Protein AF-A0A429HPY4-F1 (afdb_monomer_lite)

pLDDT: mean 83.78, std 10.91, range [48.78, 96.56]

Structure (mmCIF, N/CA/C/O backbone):
data_AF-A0A429HPY4-F1
#
_entry.id   AF-A0A429HPY4-F1
#
loop_
_atom_site.group_PDB
_atom_site.id
_atom_site.type_symbol
_atom_site.label_atom_id
_atom_site.label_alt_id
_atom_site.label_comp_id
_atom_site.label_asym_id
_atom_site.label_entity_id
_atom_site.label_seq_id
_atom_site.pdbx_PDB_ins_code
_atom_site.Cartn_x
_atom_site.Cartn_y
_atom_site.Cartn_z
_atom_site.occupancy
_atom_site.B_iso_or_equiv
_atom_site.auth_seq_id
_atom_site.auth_comp_id
_atom_site.auth_asym_id
_atom_site.auth_atom_id
_atom_site.pdbx_PDB_model_num
ATOM 1 N N . THR A 1 1 ? 3.584 20.653 -1.856 1.00 60.91 1 THR A N 1
ATOM 2 C CA . THR A 1 1 ? 2.539 19.631 -1.572 1.00 60.91 1 THR A CA 1
ATOM 3 C C . THR A 1 1 ? 2.887 18.298 -2.238 1.00 60.91 1 THR A C 1
ATOM 5 O O . THR A 1 1 ? 3.706 18.283 -3.149 1.00 60.91 1 THR A O 1
ATOM 8 N N . TYR A 1 2 ? 2.298 17.164 -1.820 1.00 50.84 2 TYR A N 1
ATOM 9 C CA . TYR A 1 2 ? 2.535 15.847 -2.459 1.00 50.84 2 TYR A CA 1
ATOM 10 C C . TYR A 1 2 ? 2.274 15.876 -3.977 1.00 50.84 2 TYR A C 1
ATOM 12 O O . TYR A 1 2 ? 3.029 15.292 -4.755 1.00 50.84 2 TYR A O 1
ATOM 20 N N . HIS A 1 3 ? 1.256 16.630 -4.400 1.00 51.53 3 HIS A N 1
ATOM 21 C CA . HIS A 1 3 ? 0.909 16.826 -5.808 1.00 51.53 3 HIS A CA 1
ATOM 22 C C . HIS A 1 3 ? 1.998 17.565 -6.606 1.00 51.53 3 HIS A C 1
ATOM 24 O O . HIS A 1 3 ? 2.257 17.203 -7.750 1.00 51.53 3 HIS A O 1
ATOM 30 N N . GLU A 1 4 ? 2.691 18.542 -6.015 1.00 66.88 4 GLU A N 1
ATOM 31 C CA . GLU A 1 4 ? 3.818 19.238 -6.664 1.00 66.88 4 GLU A CA 1
ATOM 32 C C . GLU A 1 4 ? 5.035 18.330 -6.826 1.00 66.88 4 GLU A C 1
ATOM 34 O O . GLU A 1 4 ? 5.539 18.182 -7.936 1.00 66.88 4 GLU A O 1
ATOM 39 N N . ALA A 1 5 ? 5.433 17.625 -5.763 1.00 68.19 5 ALA A N 1
ATOM 40 C CA . ALA A 1 5 ? 6.540 16.668 -5.823 1.00 68.19 5 ALA A CA 1
ATOM 41 C C . ALA A 1 5 ? 6.263 15.515 -6.810 1.00 68.19 5 ALA A C 1
ATOM 43 O O . ALA A 1 5 ? 7.181 14.906 -7.364 1.00 68.19 5 ALA A O 1
ATOM 44 N N . ARG A 1 6 ? 4.985 15.181 -7.031 1.00 63.66 6 ARG A N 1
ATOM 45 C CA . ARG A 1 6 ? 4.557 14.224 -8.054 1.00 63.66 6 ARG A CA 1
ATOM 46 C C . ARG A 1 6 ? 4.720 14.810 -9.457 1.00 63.66 6 ARG A C 1
ATOM 48 O O . ARG A 1 6 ? 5.413 14.187 -10.255 1.00 63.66 6 ARG A O 1
ATOM 55 N N . ARG A 1 7 ? 4.195 16.010 -9.731 1.00 68.06 7 ARG A N 1
ATOM 56 C CA . ARG A 1 7 ? 4.364 16.700 -11.027 1.00 68.06 7 ARG A CA 1
ATOM 57 C C . ARG A 1 7 ? 5.831 16.878 -11.417 1.00 68.06 7 ARG A C 1
ATOM 59 O O . ARG A 1 7 ? 6.196 16.581 -12.549 1.00 68.06 7 ARG A O 1
ATOM 66 N N . GLU A 1 8 ? 6.687 17.272 -10.477 1.00 74.44 8 GLU A N 1
ATOM 67 C CA . GLU A 1 8 ? 8.125 17.423 -10.730 1.00 74.44 8 GLU A CA 1
ATOM 68 C C . GLU A 1 8 ? 8.806 16.109 -11.128 1.00 74.44 8 GLU A C 1
ATOM 70 O O . GLU A 1 8 ? 9.701 16.104 -11.972 1.00 74.44 8 GLU A O 1
ATOM 75 N N . ARG A 1 9 ? 8.383 14.974 -10.554 1.00 68.12 9 ARG A N 1
ATOM 76 C CA . ARG A 1 9 ? 8.898 13.658 -10.958 1.00 68.12 9 ARG A CA 1
ATOM 77 C C . ARG A 1 9 ? 8.482 13.303 -12.381 1.00 68.12 9 ARG A C 1
ATOM 79 O O . ARG A 1 9 ? 9.339 12.862 -13.139 1.00 68.12 9 ARG A O 1
ATOM 86 N N . PHE A 1 10 ? 7.221 13.526 -12.750 1.00 70.25 10 PHE A N 1
ATOM 87 C CA . PHE A 1 10 ? 6.744 13.288 -14.118 1.00 70.25 10 PHE A CA 1
ATOM 88 C C . PHE A 1 10 ? 7.480 14.164 -15.141 1.00 70.25 10 PHE A C 1
ATOM 90 O O . PHE A 1 10 ? 7.998 13.634 -16.121 1.00 70.25 10 PHE A O 1
ATOM 97 N N . ALA A 1 11 ? 7.654 15.457 -14.853 1.00 77.75 11 ALA A N 1
ATOM 98 C CA . ALA A 1 11 ? 8.399 16.375 -15.717 1.00 77.75 11 ALA A CA 1
ATOM 99 C C . ALA A 1 11 ? 9.857 15.926 -15.946 1.00 77.75 11 ALA A C 1
ATOM 101 O O . ALA A 1 11 ? 10.394 16.064 -17.044 1.00 77.75 11 ALA A O 1
ATOM 102 N N . ARG A 1 12 ? 10.508 15.333 -14.932 1.00 79.19 12 ARG A N 1
ATOM 103 C CA . ARG A 1 12 ? 11.853 14.752 -15.092 1.00 79.19 12 ARG A CA 1
ATOM 104 C C . ARG A 1 12 ? 11.857 13.559 -16.050 1.00 79.19 12 ARG A C 1
ATOM 106 O O . ARG A 1 12 ? 12.777 13.460 -16.854 1.00 79.19 12 ARG A O 1
ATOM 113 N N . PHE A 1 13 ? 10.865 12.669 -15.983 1.00 77.94 13 PHE A N 1
ATOM 114 C CA . PHE A 1 13 ? 10.767 11.530 -16.908 1.00 77.94 13 PHE A CA 1
ATOM 115 C C . PHE A 1 13 ? 10.542 11.983 -18.353 1.00 77.94 13 PHE A C 1
ATOM 117 O O . PHE A 1 13 ? 11.212 11.481 -19.255 1.00 77.94 13 PHE A O 1
ATOM 124 N N . GLU A 1 14 ? 9.659 12.960 -18.564 1.00 78.38 14 GLU A N 1
ATOM 125 C CA . GLU A 1 14 ? 9.421 13.559 -19.882 1.00 78.38 14 GLU A CA 1
ATOM 126 C C . GLU A 1 14 ? 10.691 14.203 -20.445 1.00 78.38 14 GLU A C 1
ATOM 128 O O . GLU A 1 14 ? 11.062 13.951 -21.591 1.00 78.38 14 GLU A O 1
ATOM 133 N N . GLU A 1 15 ? 11.419 14.960 -19.621 1.00 85.38 15 GLU A N 1
ATOM 134 C CA . GLU A 1 15 ? 12.686 15.575 -20.017 1.00 85.38 15 GLU A CA 1
ATOM 135 C C . GLU A 1 15 ? 13.760 14.531 -20.358 1.00 85.38 15 GLU A C 1
ATOM 137 O O . GLU A 1 15 ? 14.479 14.679 -21.349 1.00 85.38 15 GLU A O 1
ATOM 142 N N . LEU A 1 16 ? 13.873 13.451 -19.573 1.00 85.62 16 LEU A N 1
ATOM 143 C CA . LEU A 1 16 ? 14.783 12.346 -19.885 1.00 85.62 16 LEU A CA 1
ATOM 144 C C . LEU A 1 16 ? 14.426 11.693 -21.221 1.00 85.62 16 LEU A C 1
ATOM 146 O O . LEU A 1 16 ? 15.325 11.408 -22.017 1.00 85.62 16 LEU A O 1
ATOM 150 N N . ARG A 1 17 ? 13.132 11.460 -21.468 1.00 85.25 17 ARG A N 1
ATOM 151 C CA . ARG A 1 17 ? 12.668 10.847 -22.711 1.00 85.25 17 ARG A CA 1
ATOM 152 C C . ARG A 1 17 ? 12.956 11.741 -23.909 1.00 85.25 17 ARG A C 1
ATOM 154 O O . ARG A 1 17 ? 13.584 11.275 -24.856 1.00 85.25 17 ARG A O 1
ATOM 161 N N . ARG A 1 18 ? 12.634 13.032 -23.807 1.00 87.38 18 ARG A N 1
ATOM 162 C CA . ARG A 1 18 ? 12.934 14.034 -24.837 1.00 87.38 18 ARG A CA 1
ATOM 163 C C . ARG A 1 18 ? 14.421 14.060 -25.189 1.00 87.38 18 ARG A C 1
ATOM 165 O O . ARG A 1 18 ? 14.778 13.962 -26.359 1.00 87.38 18 ARG A O 1
ATOM 172 N N . ARG A 1 19 ? 15.303 14.118 -24.183 1.00 89.44 19 ARG A N 1
ATOM 173 C CA . ARG A 1 19 ? 16.764 14.109 -24.395 1.00 89.44 19 ARG A CA 1
ATOM 174 C C . ARG A 1 19 ? 17.254 12.833 -25.067 1.00 89.44 19 ARG A C 1
ATOM 176 O O . ARG A 1 19 ? 18.201 12.877 -25.852 1.00 89.44 19 ARG A O 1
ATOM 183 N N . TRP A 1 20 ? 16.655 11.694 -24.731 1.00 91.94 20 TRP A N 1
ATOM 184 C CA . TRP A 1 20 ? 16.989 10.428 -25.370 1.00 91.94 20 TRP A CA 1
ATOM 185 C C . TRP A 1 20 ? 16.575 10.434 -26.846 1.00 91.94 20 TRP A C 1
ATOM 187 O O . TRP A 1 20 ? 17.412 10.128 -27.695 1.00 91.94 20 TRP A O 1
ATOM 197 N N . ASP A 1 21 ? 15.348 10.867 -27.156 1.00 90.06 21 ASP A N 1
ATOM 198 C CA . ASP A 1 21 ? 14.822 10.941 -28.526 1.00 90.06 21 ASP A CA 1
ATOM 199 C C . ASP A 1 21 ? 15.655 11.908 -29.395 1.00 90.06 21 ASP A C 1
ATOM 201 O O . ASP A 1 21 ? 16.068 11.566 -30.507 1.00 90.06 21 ASP A O 1
ATOM 205 N N . GLU A 1 22 ? 15.995 13.090 -28.867 1.00 92.88 22 GLU A N 1
ATOM 206 C CA . GLU A 1 22 ? 16.861 14.071 -29.539 1.00 92.88 22 GLU A CA 1
ATOM 207 C C . GLU A 1 22 ? 18.244 13.488 -29.852 1.00 92.88 22 GLU A C 1
ATOM 209 O O . GLU A 1 22 ? 18.756 13.610 -30.971 1.00 92.88 22 GLU A O 1
ATOM 214 N N . LYS A 1 23 ? 18.855 12.811 -28.876 1.00 91.00 23 LYS A N 1
ATOM 215 C CA . LYS A 1 23 ? 20.173 12.190 -29.036 1.00 91.00 23 LYS A CA 1
ATOM 216 C C . LYS A 1 23 ? 20.134 11.017 -30.015 1.00 91.00 23 LYS A C 1
ATOM 218 O O . LYS A 1 23 ? 21.075 10.849 -30.796 1.00 91.00 23 LYS A O 1
ATOM 223 N N . HIS A 1 24 ? 19.047 10.244 -30.025 1.00 93.62 24 HIS A N 1
ATOM 224 C CA . HIS A 1 24 ? 18.822 9.178 -31.003 1.00 93.62 24 HIS A CA 1
ATOM 225 C C . HIS A 1 24 ? 18.767 9.737 -32.423 1.00 93.62 24 HIS A C 1
ATOM 227 O O . HIS A 1 24 ? 19.467 9.246 -33.313 1.00 93.62 24 HIS A O 1
ATOM 233 N N . ALA A 1 25 ? 17.996 10.809 -32.622 1.00 93.56 25 ALA A N 1
ATOM 234 C CA . ALA A 1 25 ? 17.864 11.486 -33.906 1.00 93.56 25 ALA A CA 1
ATOM 235 C C . ALA A 1 25 ? 19.205 12.063 -34.391 1.00 93.56 25 ALA A C 1
ATOM 237 O O . ALA A 1 25 ? 19.567 11.892 -35.559 1.00 93.56 25 ALA A O 1
ATOM 238 N N . GLN A 1 26 ? 19.985 12.682 -33.497 1.00 92.88 26 GLN A N 1
ATOM 239 C CA . GLN A 1 26 ? 21.324 13.191 -33.812 1.00 92.88 26 GLN A CA 1
ATOM 240 C C . GLN A 1 26 ? 22.283 12.077 -34.253 1.00 92.88 26 GLN A C 1
ATOM 242 O O . GLN A 1 26 ? 22.974 12.227 -35.263 1.00 92.88 26 GLN A O 1
ATOM 247 N N . LEU A 1 27 ? 22.313 10.947 -33.536 1.00 91.19 27 LEU A N 1
ATOM 248 C CA . LEU A 1 27 ? 23.161 9.804 -33.890 1.00 91.19 27 LEU A CA 1
ATOM 249 C C . LEU A 1 27 ? 22.746 9.178 -35.224 1.00 91.19 27 LEU A C 1
ATOM 251 O O . LEU A 1 27 ? 23.608 8.907 -36.059 1.00 91.19 27 LEU A O 1
ATOM 255 N N . LYS A 1 28 ? 21.440 9.014 -35.470 1.00 92.81 28 LYS A N 1
ATOM 256 C CA . LYS A 1 28 ? 20.922 8.542 -36.763 1.00 92.81 28 LYS A CA 1
ATOM 257 C C . LYS A 1 28 ? 21.334 9.464 -37.908 1.00 92.81 28 LYS A C 1
ATOM 259 O O . LYS A 1 28 ? 21.847 8.987 -38.919 1.00 92.81 28 LYS A O 1
ATOM 264 N N . LYS A 1 29 ? 21.181 10.782 -37.738 1.00 93.38 29 LYS A N 1
ATOM 265 C CA . LYS A 1 29 ? 21.594 11.775 -38.741 1.00 93.38 29 LYS A CA 1
ATOM 266 C C . LYS A 1 29 ? 23.100 11.719 -39.010 1.00 93.38 29 LYS A C 1
ATOM 268 O O . LYS A 1 29 ? 23.512 11.744 -40.165 1.00 93.38 29 LYS A O 1
ATOM 273 N N . LEU A 1 30 ? 23.920 11.582 -37.965 1.00 91.12 30 LEU A N 1
ATOM 274 C CA . LEU A 1 30 ? 25.371 11.434 -38.097 1.00 91.12 30 LEU A CA 1
ATOM 275 C C . LEU A 1 30 ? 25.747 10.184 -38.905 1.00 91.12 30 LEU A C 1
ATOM 277 O O . LEU A 1 30 ? 26.573 10.268 -39.812 1.00 91.12 30 LEU A O 1
ATOM 281 N N . VAL A 1 31 ? 25.127 9.040 -38.605 1.00 92.44 31 VAL A N 1
ATOM 282 C CA . VAL A 1 31 ? 25.357 7.782 -39.331 1.00 92.44 31 VAL A CA 1
ATOM 283 C C . VAL A 1 31 ? 24.963 7.921 -40.804 1.00 92.44 31 VAL A C 1
ATOM 285 O O . VAL A 1 31 ? 25.725 7.500 -41.671 1.00 92.44 31 VAL A O 1
ATOM 288 N N . LEU A 1 32 ? 23.820 8.544 -41.105 1.00 90.38 32 LEU A N 1
ATOM 289 C CA . LEU A 1 32 ? 23.369 8.775 -42.482 1.00 90.38 32 LEU A CA 1
ATOM 290 C C . LEU A 1 32 ? 24.327 9.681 -43.268 1.00 90.38 32 LEU A C 1
ATOM 292 O O . LEU A 1 32 ? 24.703 9.340 -44.389 1.00 90.38 32 LEU A O 1
ATOM 296 N N . ASN A 1 33 ? 24.773 10.785 -42.668 1.00 88.94 33 ASN A N 1
ATOM 297 C CA . ASN A 1 33 ? 25.719 11.705 -43.303 1.00 88.94 33 ASN A CA 1
ATOM 298 C C . ASN A 1 33 ? 27.068 11.023 -43.581 1.00 88.94 33 ASN A C 1
ATOM 300 O O . ASN A 1 33 ? 27.628 11.144 -44.670 1.00 88.94 33 ASN A O 1
ATOM 304 N N . LEU A 1 34 ? 27.583 10.263 -42.609 1.00 89.81 34 LEU A N 1
ATOM 305 C CA . LEU A 1 34 ? 28.849 9.546 -42.757 1.00 89.81 34 LEU A CA 1
ATOM 306 C C . LEU A 1 34 ? 28.755 8.384 -43.749 1.00 89.81 34 LEU A C 1
ATOM 308 O O . LEU A 1 34 ? 29.745 8.095 -44.410 1.00 89.81 34 LEU A O 1
ATOM 312 N N . ARG A 1 35 ? 27.581 7.760 -43.916 1.00 87.31 35 ARG A N 1
ATOM 313 C CA . ARG A 1 35 ? 27.359 6.726 -44.940 1.00 87.31 35 ARG A CA 1
ATOM 314 C C . ARG A 1 35 ? 27.628 7.260 -46.346 1.00 87.31 35 ARG A C 1
ATOM 316 O O . ARG A 1 35 ? 28.245 6.566 -47.145 1.00 87.31 35 ARG A O 1
ATOM 323 N N . GLN A 1 36 ? 27.173 8.478 -46.640 1.00 82.06 36 GLN A N 1
ATOM 324 C CA . GLN A 1 36 ? 27.392 9.119 -47.941 1.00 82.06 36 GLN A CA 1
ATOM 325 C C . GLN A 1 36 ? 28.876 9.473 -48.135 1.00 82.06 36 GLN A C 1
ATOM 327 O O . GLN A 1 36 ? 29.459 9.166 -49.173 1.00 82.06 36 GLN A O 1
ATOM 332 N N . ALA A 1 37 ? 29.511 10.029 -47.101 1.00 79.19 37 ALA A N 1
ATOM 333 C CA . ALA A 1 37 ? 30.910 10.460 -47.129 1.00 79.19 37 ALA A CA 1
ATOM 334 C C . ALA A 1 37 ? 31.938 9.302 -47.112 1.00 79.19 37 ALA A C 1
ATOM 336 O O . ALA A 1 37 ? 33.054 9.454 -47.606 1.00 79.19 37 ALA A O 1
ATOM 337 N N . ALA A 1 38 ? 31.572 8.131 -46.580 1.00 79.19 38 ALA A N 1
ATOM 338 C CA . ALA A 1 38 ? 32.436 6.948 -46.502 1.00 79.19 38 ALA A CA 1
ATOM 339 C C . ALA A 1 38 ? 32.800 6.350 -47.873 1.00 79.19 38 ALA A C 1
ATOM 341 O O . ALA A 1 38 ? 33.769 5.603 -47.965 1.00 79.19 38 ALA A O 1
ATOM 342 N N . SER A 1 39 ? 32.059 6.694 -48.932 1.00 74.12 39 SER A N 1
ATOM 343 C CA . SER A 1 39 ? 32.377 6.295 -50.311 1.00 74.12 39 SER A CA 1
ATOM 344 C C . SER A 1 39 ? 33.598 7.021 -50.898 1.00 74.12 39 SER A C 1
ATOM 346 O O . SER A 1 39 ? 34.115 6.600 -51.927 1.00 74.12 39 SER A O 1
ATOM 348 N N . ILE A 1 40 ? 34.067 8.093 -50.244 1.00 75.19 40 ILE A N 1
ATOM 349 C CA . ILE A 1 40 ? 35.057 9.035 -50.790 1.00 75.19 40 ILE A CA 1
ATOM 350 C C . ILE A 1 40 ? 36.445 8.854 -50.148 1.00 75.19 40 ILE A C 1
ATOM 352 O O . ILE A 1 40 ? 37.459 9.117 -50.787 1.00 75.19 40 ILE A O 1
ATOM 356 N N . SER A 1 41 ? 36.527 8.403 -48.889 1.00 81.06 41 SER A N 1
ATOM 357 C CA . SER A 1 41 ? 37.804 8.253 -48.169 1.00 81.06 41 SER A CA 1
ATOM 358 C C . SER A 1 41 ? 37.780 7.114 -47.150 1.00 81.06 41 SER A C 1
ATOM 360 O O . SER A 1 41 ? 36.810 6.933 -46.410 1.00 81.06 41 SER A O 1
ATOM 362 N N . HIS A 1 42 ? 38.905 6.401 -47.048 1.00 75.94 42 HIS A N 1
ATOM 363 C CA . HIS A 1 42 ? 39.134 5.349 -46.056 1.00 75.94 42 HIS A CA 1
ATOM 364 C C . HIS A 1 42 ? 39.064 5.873 -44.606 1.00 75.94 42 HIS A C 1
ATOM 366 O O . HIS A 1 42 ? 38.571 5.190 -43.708 1.00 75.94 42 HIS A O 1
ATOM 372 N N . GLU A 1 43 ? 39.481 7.119 -44.363 1.00 80.00 43 GLU A N 1
ATOM 373 C CA . GLU A 1 43 ? 39.377 7.748 -43.039 1.00 80.00 43 GLU A CA 1
ATOM 374 C C . GLU A 1 43 ? 37.907 7.992 -42.646 1.00 80.00 43 GLU A C 1
ATOM 376 O O . GLU A 1 43 ? 37.494 7.736 -41.511 1.00 80.00 43 GLU A O 1
ATOM 381 N N . LEU A 1 44 ? 37.075 8.404 -43.609 1.00 82.69 44 LEU A N 1
ATOM 382 C CA . LEU A 1 44 ? 35.634 8.598 -43.415 1.00 82.69 44 LEU A CA 1
ATOM 383 C C . LEU A 1 44 ? 34.900 7.265 -43.209 1.00 82.69 44 LEU A C 1
ATOM 385 O O . LEU A 1 44 ? 33.955 7.211 -42.419 1.00 82.69 44 LEU A O 1
ATOM 389 N N . ALA A 1 45 ? 35.371 6.180 -43.832 1.00 83.19 45 ALA A N 1
ATOM 390 C CA . ALA A 1 45 ? 34.857 4.832 -43.595 1.00 83.19 45 ALA A CA 1
ATOM 391 C C . ALA A 1 45 ? 35.086 4.369 -42.144 1.00 83.19 45 ALA A C 1
ATOM 393 O O . ALA A 1 45 ? 34.162 3.855 -41.510 1.00 83.19 45 ALA A O 1
ATOM 394 N N . SER A 1 46 ? 36.267 4.629 -41.572 1.00 85.38 46 SER A N 1
ATOM 395 C CA . SER A 1 46 ? 36.548 4.339 -40.156 1.00 85.38 46 SER A CA 1
ATOM 396 C C . SER A 1 46 ? 35.622 5.127 -39.214 1.00 85.38 46 SER A C 1
ATOM 398 O O . SER A 1 46 ? 35.011 4.567 -38.297 1.00 85.38 46 SER A O 1
ATOM 400 N N . ARG A 1 47 ? 35.405 6.422 -39.492 1.00 86.62 47 ARG A N 1
ATOM 401 C CA . ARG A 1 47 ? 34.473 7.263 -38.714 1.00 86.62 47 ARG A CA 1
ATOM 402 C C . ARG A 1 47 ? 33.021 6.792 -38.827 1.00 86.62 47 ARG A C 1
ATOM 404 O O . ARG A 1 47 ? 32.289 6.845 -37.838 1.00 86.62 47 ARG A O 1
ATOM 411 N N . TYR A 1 48 ? 32.607 6.297 -39.992 1.00 89.81 48 TYR A N 1
ATOM 412 C CA . TYR A 1 48 ? 31.285 5.704 -40.193 1.00 89.81 48 TYR A CA 1
ATOM 413 C C . TYR A 1 48 ? 31.083 4.443 -39.339 1.00 89.81 48 TYR A C 1
ATOM 415 O O . TYR A 1 48 ? 30.067 4.333 -38.651 1.00 89.81 48 TYR A O 1
ATOM 423 N N . GLN A 1 49 ? 32.068 3.540 -39.298 1.00 88.00 49 GLN A N 1
ATOM 424 C CA . GLN A 1 49 ? 32.019 2.335 -38.457 1.00 88.00 49 GLN A CA 1
ATOM 425 C C . GLN A 1 49 ? 31.947 2.669 -36.957 1.00 88.00 49 GLN A C 1
ATOM 427 O O . GLN A 1 49 ? 31.166 2.073 -36.204 1.00 88.00 49 GLN A O 1
ATOM 432 N N . ALA A 1 50 ? 32.702 3.680 -36.519 1.00 91.25 50 ALA A N 1
ATOM 433 C CA . ALA A 1 50 ? 32.635 4.178 -35.148 1.00 91.25 50 ALA A CA 1
ATOM 434 C C . ALA A 1 50 ? 31.246 4.760 -34.812 1.00 91.25 50 ALA A C 1
ATOM 436 O O . ALA A 1 50 ? 30.693 4.476 -33.745 1.00 91.25 50 ALA A O 1
ATOM 437 N N . ALA A 1 51 ? 30.648 5.529 -35.728 1.00 91.38 51 ALA A N 1
ATOM 438 C CA . ALA A 1 51 ? 29.308 6.090 -35.556 1.00 91.38 51 ALA A CA 1
ATOM 439 C C . ALA A 1 51 ? 28.217 5.004 -35.508 1.00 91.38 51 ALA A C 1
ATOM 441 O O . ALA A 1 51 ? 27.338 5.078 -34.650 1.00 91.38 51 ALA A O 1
ATOM 442 N N . GLN A 1 52 ? 28.302 3.969 -36.353 1.00 93.19 52 GLN A N 1
ATOM 443 C CA . GLN A 1 52 ? 27.393 2.816 -36.296 1.00 93.19 52 GLN A CA 1
ATOM 444 C C . GLN A 1 52 ? 27.475 2.090 -34.953 1.00 93.19 52 GLN A C 1
ATOM 446 O O . GLN A 1 52 ? 26.451 1.808 -34.335 1.00 93.19 52 GLN A O 1
ATOM 451 N N . THR A 1 53 ? 28.692 1.826 -34.472 1.00 91.19 53 THR A N 1
ATOM 452 C CA . THR A 1 53 ? 28.899 1.168 -33.174 1.00 91.19 53 THR A CA 1
ATOM 453 C C . THR A 1 53 ? 28.312 1.998 -32.034 1.00 91.19 53 THR A C 1
ATOM 455 O O . THR A 1 53 ? 27.713 1.449 -31.111 1.00 91.19 53 THR A O 1
ATOM 458 N N . ARG A 1 54 ? 28.441 3.328 -32.103 1.00 91.69 54 ARG A N 1
ATOM 459 C CA . ARG A 1 54 ? 27.868 4.247 -31.115 1.00 91.69 54 ARG A CA 1
ATOM 460 C C . ARG A 1 54 ? 26.339 4.263 -31.147 1.00 91.69 54 ARG A C 1
ATOM 462 O O . ARG A 1 54 ? 25.738 4.280 -30.077 1.00 91.69 54 ARG A O 1
ATOM 469 N N . LEU A 1 55 ? 25.726 4.249 -32.333 1.00 92.44 55 LEU A N 1
ATOM 470 C CA . LEU A 1 55 ? 24.270 4.160 -32.478 1.00 92.44 55 LEU A CA 1
ATOM 471 C C . LEU A 1 55 ? 23.748 2.825 -31.941 1.00 92.44 55 LEU A C 1
ATOM 473 O O . LEU A 1 55 ? 22.836 2.831 -31.124 1.00 92.44 55 LEU A O 1
ATOM 477 N N . ARG A 1 56 ? 24.387 1.708 -32.307 1.00 93.50 56 ARG A N 1
ATOM 478 C CA . ARG A 1 56 ? 24.003 0.373 -31.835 1.00 93.50 56 ARG A CA 1
ATOM 479 C C . ARG A 1 56 ? 24.030 0.280 -30.309 1.00 93.50 56 ARG A C 1
ATOM 481 O O . ARG A 1 56 ? 23.025 -0.071 -29.711 1.00 93.50 56 ARG A O 1
ATOM 488 N N . LYS A 1 57 ? 25.134 0.689 -29.670 1.00 91.62 57 LYS A N 1
ATOM 489 C CA . LYS A 1 57 ? 25.238 0.711 -28.197 1.00 91.62 57 LYS A CA 1
ATOM 490 C C . LYS A 1 57 ? 24.185 1.610 -27.539 1.00 91.62 57 LYS A C 1
ATOM 492 O O . LYS A 1 57 ? 23.754 1.341 -26.424 1.00 91.62 57 LYS A O 1
ATOM 497 N N . PHE A 1 58 ? 23.803 2.702 -28.200 1.00 91.25 58 PHE A N 1
ATOM 498 C CA . PHE A 1 58 ? 22.773 3.613 -27.703 1.00 91.25 58 PHE A CA 1
ATOM 499 C C . PHE A 1 58 ? 21.365 3.004 -27.806 1.00 91.25 58 PHE A C 1
ATOM 501 O O . PHE A 1 58 ? 20.568 3.164 -26.889 1.00 91.25 58 PHE A O 1
ATOM 508 N N . GLU A 1 59 ? 21.074 2.283 -28.891 1.00 91.00 59 GLU A N 1
ATOM 509 C CA . GLU A 1 59 ? 19.809 1.565 -29.084 1.00 91.00 59 GLU A CA 1
ATOM 510 C C . GLU A 1 59 ? 19.695 0.339 -28.168 1.00 91.00 59 GLU A C 1
ATOM 512 O O . GLU A 1 59 ? 18.633 0.117 -27.595 1.00 91.00 59 GLU A O 1
ATOM 517 N N . GLU A 1 60 ? 20.790 -0.400 -27.959 1.00 90.69 60 GLU A N 1
ATOM 518 C CA . GLU A 1 60 ? 20.874 -1.523 -27.010 1.00 90.69 60 GLU A CA 1
ATOM 519 C C . GLU A 1 60 ? 20.591 -1.088 -25.565 1.00 90.69 60 GLU A C 1
ATOM 521 O O . GLU A 1 60 ? 19.940 -1.817 -24.820 1.00 90.69 60 GLU A O 1
ATOM 526 N N . ALA A 1 61 ? 21.039 0.109 -25.166 1.00 88.31 61 ALA A N 1
ATOM 527 C CA . ALA A 1 61 ? 20.731 0.672 -23.850 1.00 88.31 61 ALA A CA 1
ATOM 528 C C . ALA A 1 61 ? 19.234 0.998 -23.671 1.00 88.31 61 ALA A C 1
ATOM 530 O O . ALA A 1 61 ? 18.768 1.111 -22.538 1.00 88.31 61 ALA A O 1
ATOM 531 N N . GLY A 1 62 ? 18.490 1.128 -24.775 1.00 82.50 62 GLY A N 1
ATOM 532 C CA . GLY A 1 62 ? 17.055 1.385 -24.785 1.00 82.50 62 GLY A CA 1
ATOM 533 C C . GLY A 1 62 ? 16.667 2.799 -24.332 1.00 82.50 62 GLY A C 1
ATOM 534 O O . GLY A 1 62 ? 17.496 3.565 -23.828 1.00 82.50 62 GLY A O 1
ATOM 535 N N . PRO A 1 63 ? 15.400 3.190 -24.545 1.00 86.00 63 PRO A N 1
ATOM 536 C CA . PRO A 1 63 ? 14.879 4.440 -24.019 1.00 86.00 63 PRO A CA 1
ATOM 537 C C . PRO A 1 63 ? 14.793 4.412 -22.488 1.00 86.00 63 PRO A C 1
ATOM 539 O O . PRO A 1 63 ? 14.685 3.337 -21.892 1.00 86.00 63 PRO A O 1
ATOM 542 N N . PRO A 1 64 ? 14.790 5.587 -21.830 1.00 83.19 64 PRO A N 1
ATOM 543 C CA . PRO A 1 64 ? 14.527 5.654 -20.401 1.00 83.19 64 PRO A CA 1
ATOM 544 C C . PRO A 1 64 ? 13.162 5.021 -20.083 1.00 83.19 64 PRO A C 1
ATOM 546 O O . PRO A 1 64 ? 12.245 5.099 -20.914 1.00 83.19 64 PRO A O 1
ATOM 549 N N . PRO A 1 65 ? 13.021 4.406 -18.894 1.00 75.38 65 PRO A N 1
ATOM 550 C CA . PRO A 1 65 ? 11.777 3.769 -18.488 1.00 75.38 65 PRO A CA 1
ATOM 551 C C . PRO A 1 65 ? 10.636 4.786 -18.507 1.00 75.38 65 PRO A C 1
ATOM 553 O O . PRO A 1 65 ? 10.817 5.945 -18.123 1.00 75.38 65 PRO A O 1
ATOM 556 N N . GLU A 1 66 ? 9.464 4.347 -18.967 1.00 71.50 66 GLU A N 1
ATOM 557 C CA . GLU A 1 66 ? 8.260 5.173 -18.924 1.00 71.50 66 GLU A CA 1
ATOM 558 C C . GLU A 1 66 ? 7.950 5.575 -17.477 1.00 71.50 66 GLU A C 1
ATOM 560 O O . GLU A 1 66 ? 8.209 4.795 -16.54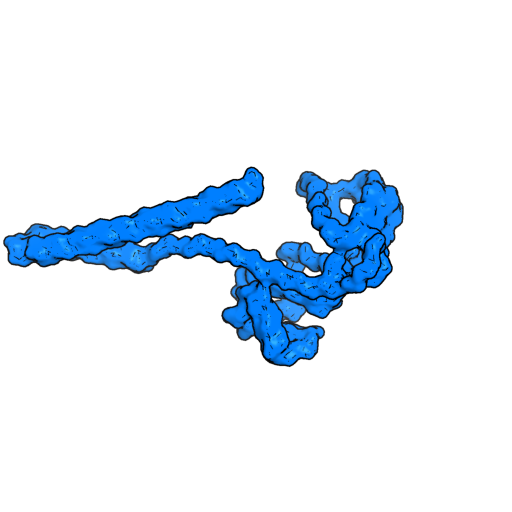9 1.00 71.50 66 GLU A O 1
ATOM 565 N N . PRO A 1 67 ? 7.399 6.783 -17.258 1.00 65.69 67 PRO A N 1
ATOM 566 C CA . PRO A 1 67 ? 6.956 7.157 -15.932 1.00 65.69 67 PRO A CA 1
ATOM 567 C C . PRO A 1 67 ? 5.942 6.118 -15.431 1.00 65.69 67 PRO A C 1
ATOM 569 O O . PRO A 1 67 ? 5.101 5.650 -16.208 1.00 65.69 67 PRO A O 1
ATOM 572 N N . PRO A 1 68 ? 5.993 5.747 -14.141 1.00 62.81 68 PRO A N 1
ATOM 573 C CA . PRO A 1 68 ? 4.993 4.857 -13.578 1.00 62.81 68 PRO A CA 1
ATOM 574 C C . PRO A 1 68 ? 3.611 5.479 -13.798 1.00 62.81 68 PRO A C 1
ATOM 576 O O . PRO A 1 68 ? 3.371 6.621 -13.397 1.00 62.81 68 PRO A O 1
ATOM 579 N N . ARG A 1 69 ? 2.719 4.738 -14.466 1.00 64.56 69 ARG A N 1
ATOM 580 C CA . ARG A 1 69 ? 1.340 5.177 -14.717 1.00 64.56 69 ARG A CA 1
ATOM 581 C C . ARG A 1 69 ? 0.648 5.492 -13.392 1.00 64.56 69 ARG A C 1
ATOM 583 O O . ARG A 1 69 ? 0.963 4.896 -12.357 1.00 64.56 69 ARG A O 1
ATOM 590 N N . GLU A 1 70 ? -0.276 6.449 -13.416 1.00 62.00 70 GLU A N 1
ATOM 591 C CA . GLU A 1 70 ? -1.146 6.671 -12.264 1.00 62.00 70 GLU A CA 1
ATOM 592 C C . GLU A 1 70 ? -2.005 5.427 -12.071 1.00 62.00 70 GLU A C 1
ATOM 594 O O . GLU A 1 70 ? -2.741 5.037 -12.972 1.00 62.00 70 GLU A O 1
ATOM 599 N N . GLN A 1 71 ? -1.839 4.777 -10.923 1.00 63.12 71 GLN A N 1
ATOM 600 C CA . GLN A 1 71 ? -2.620 3.601 -10.576 1.00 63.12 71 GLN A CA 1
ATOM 601 C C . GLN A 1 71 ? -3.916 4.094 -9.951 1.00 63.12 71 GLN A C 1
ATOM 603 O O . GLN A 1 71 ? -3.886 4.698 -8.876 1.00 63.12 71 GLN A O 1
ATOM 608 N N . ASP A 1 72 ? -5.033 3.857 -10.629 1.00 64.50 72 ASP A N 1
ATOM 609 C CA . ASP A 1 72 ? -6.361 4.209 -10.132 1.00 64.50 72 ASP A CA 1
ATOM 610 C C . ASP A 1 72 ? -7.035 2.966 -9.545 1.00 64.50 72 ASP A C 1
ATOM 612 O O . ASP A 1 72 ? -7.835 2.275 -10.179 1.00 64.50 72 ASP A O 1
ATOM 616 N N . ILE A 1 73 ? -6.629 2.625 -8.321 1.00 67.62 73 ILE A N 1
ATOM 617 C CA . ILE A 1 73 ? -7.162 1.469 -7.602 1.00 67.62 73 ILE A CA 1
ATOM 618 C C . ILE A 1 73 ? -8.425 1.910 -6.873 1.00 67.62 73 ILE A C 1
ATOM 620 O O . ILE A 1 73 ? -8.373 2.579 -5.841 1.00 67.62 73 ILE A O 1
ATOM 624 N N . THR A 1 74 ? -9.575 1.497 -7.395 1.00 67.12 74 THR A N 1
ATOM 625 C CA . THR A 1 74 ? -10.857 1.715 -6.725 1.00 67.12 74 THR A CA 1
ATOM 626 C C . THR A 1 74 ? -11.210 0.507 -5.859 1.00 67.12 74 THR A C 1
ATOM 628 O O . THR A 1 74 ? -11.612 -0.538 -6.380 1.00 67.12 74 THR A O 1
ATOM 631 N N . MET A 1 75 ? -11.101 0.665 -4.538 1.00 68.75 75 MET A N 1
ATOM 632 C CA . MET A 1 75 ? -11.575 -0.331 -3.572 1.00 68.75 75 MET A CA 1
ATOM 633 C C . MET A 1 75 ? -13.104 -0.324 -3.506 1.00 68.75 75 MET A C 1
ATOM 635 O O . MET A 1 75 ? -13.730 0.738 -3.456 1.00 68.75 75 MET A O 1
ATOM 639 N N . ARG A 1 76 ? -13.715 -1.508 -3.472 1.00 68.38 76 ARG A N 1
ATOM 640 C CA . ARG A 1 76 ? -15.162 -1.671 -3.258 1.00 68.38 76 ARG A CA 1
ATOM 641 C C . ARG A 1 76 ? -15.427 -2.254 -1.880 1.00 68.38 76 ARG A C 1
ATOM 643 O O . ARG A 1 76 ? -15.782 -3.420 -1.745 1.00 68.38 76 ARG A O 1
ATOM 650 N N . LEU A 1 77 ? -15.241 -1.428 -0.861 1.00 62.47 77 LEU A N 1
ATOM 651 C CA . LEU A 1 77 ? -15.593 -1.783 0.507 1.00 62.47 77 LEU A CA 1
ATOM 652 C C . LEU A 1 77 ? -17.123 -1.741 0.656 1.00 62.47 77 LEU A C 1
ATOM 654 O O . LEU A 1 77 ? -17.773 -0.783 0.229 1.00 62.47 77 LEU A O 1
ATOM 658 N N . HIS A 1 78 ? -17.705 -2.807 1.202 1.00 58.44 78 HIS A N 1
ATOM 659 C CA . HIS A 1 78 ? -19.153 -2.949 1.371 1.00 58.44 78 HIS A CA 1
ATOM 660 C C . HIS A 1 78 ? -19.519 -2.694 2.838 1.00 58.44 78 HIS A C 1
ATOM 662 O O . HIS A 1 78 ? -18.796 -3.090 3.743 1.00 58.44 78 HIS A O 1
ATOM 668 N N . GLY A 1 79 ? -20.649 -2.035 3.092 1.00 55.28 79 GLY A N 1
ATOM 669 C CA . GLY A 1 79 ? -21.101 -1.720 4.448 1.00 55.28 79 GLY A CA 1
ATOM 670 C C . GLY A 1 79 ? -22.322 -0.810 4.416 1.00 55.28 79 GLY A C 1
ATOM 671 O O . GLY A 1 79 ? -22.415 0.094 3.586 1.00 55.28 79 GLY A O 1
ATOM 672 N N . GLY A 1 80 ? -23.311 -1.081 5.268 1.00 53.34 80 GLY A N 1
ATOM 673 C CA . GLY A 1 80 ? -24.519 -0.262 5.341 1.00 53.34 80 GLY A CA 1
ATOM 674 C C . GLY A 1 80 ? -24.198 1.151 5.826 1.00 53.34 80 GLY A C 1
ATOM 675 O O . GLY A 1 80 ? -23.445 1.320 6.781 1.00 53.34 80 GLY A O 1
ATOM 676 N N . ARG A 1 81 ? -24.805 2.170 5.200 1.00 49.25 81 ARG A N 1
ATOM 677 C CA . ARG A 1 81 ? -24.794 3.542 5.722 1.00 49.25 81 ARG A CA 1
ATOM 678 C C . ARG A 1 81 ? -25.504 3.561 7.066 1.00 49.25 81 ARG A C 1
ATOM 680 O O . ARG A 1 81 ? -26.727 3.646 7.129 1.00 49.25 81 ARG A O 1
ATOM 687 N N . THR A 1 82 ? -24.742 3.560 8.137 1.00 48.78 82 THR A N 1
ATOM 688 C CA . THR A 1 82 ? -25.218 4.119 9.393 1.00 48.78 82 THR A CA 1
ATOM 689 C C . THR A 1 82 ? -24.180 5.142 9.802 1.00 48.78 82 THR A C 1
ATOM 691 O O . THR A 1 82 ? -23.003 4.801 9.826 1.00 48.78 82 THR A O 1
ATOM 694 N N . GLY A 1 83 ? -24.591 6.391 10.051 1.00 53.69 83 GLY A N 1
ATOM 695 C CA . GLY A 1 83 ? -23.736 7.500 10.508 1.00 53.69 83 GLY A CA 1
ATOM 696 C C . GLY A 1 83 ? -23.178 7.267 11.915 1.00 53.69 83 GLY A C 1
ATOM 697 O O . GLY A 1 83 ? -23.356 8.077 12.816 1.00 53.69 83 GLY A O 1
ATOM 698 N N . VAL A 1 84 ? -22.580 6.100 12.112 1.00 71.00 84 VAL A N 1
ATOM 699 C CA . VAL A 1 84 ? -22.201 5.475 13.366 1.00 71.00 84 VAL A CA 1
ATOM 700 C C . VAL A 1 84 ? -20.687 5.531 13.417 1.00 71.00 84 VAL A C 1
ATOM 702 O O . VAL A 1 84 ? -20.009 5.201 12.446 1.00 71.00 84 VAL A O 1
ATOM 705 N N . ARG A 1 85 ? -20.173 6.002 14.552 1.00 82.31 85 ARG A N 1
ATOM 706 C CA . ARG A 1 85 ? -18.744 6.029 14.876 1.00 82.31 85 ARG A CA 1
ATOM 707 C C . ARG A 1 85 ? -18.100 4.701 14.473 1.00 82.31 85 ARG A C 1
ATOM 709 O O . ARG A 1 85 ? -18.534 3.655 14.947 1.00 82.31 85 ARG A O 1
ATOM 716 N N . ALA A 1 86 ? -17.096 4.762 13.606 1.00 87.94 86 ALA A N 1
ATOM 717 C CA . ALA A 1 86 ? -16.321 3.617 13.150 1.00 87.94 86 ALA A CA 1
ATOM 718 C C . ALA A 1 86 ? -15.361 3.134 14.243 1.00 87.94 86 ALA A C 1
ATOM 720 O O . ALA A 1 86 ? -15.244 1.933 14.474 1.00 87.94 86 ALA A O 1
ATOM 721 N N . VAL A 1 87 ? -14.731 4.072 14.955 1.00 92.12 87 VAL A N 1
ATOM 722 C CA . VAL A 1 87 ? -13.859 3.798 16.103 1.00 92.12 87 VAL A CA 1
ATOM 723 C C . VAL A 1 87 ? -14.187 4.782 17.219 1.00 92.12 87 VAL A C 1
ATOM 725 O O . VAL A 1 87 ? -14.455 5.959 16.974 1.00 92.12 87 VAL A O 1
ATOM 728 N N . THR A 1 88 ? -14.192 4.312 18.459 1.00 94.06 88 THR A N 1
ATOM 729 C CA . THR A 1 88 ? -14.249 5.170 19.646 1.00 94.06 88 THR A CA 1
ATOM 730 C C . THR A 1 88 ? -13.208 4.697 20.644 1.00 94.06 88 THR A C 1
ATOM 732 O O . THR A 1 88 ? -13.200 3.518 20.977 1.00 94.06 88 THR A O 1
ATOM 735 N N . CYS A 1 89 ? -12.391 5.615 21.145 1.00 96.25 89 CYS A N 1
ATOM 736 C CA . CYS A 1 89 ? -11.435 5.412 22.224 1.00 96.25 89 CYS A CA 1
ATOM 737 C C . CYS A 1 89 ? -11.760 6.389 23.356 1.00 96.25 89 CYS A C 1
ATOM 739 O O . CYS A 1 89 ? -12.046 7.558 23.087 1.00 96.25 89 CYS A O 1
ATOM 741 N N . LYS A 1 90 ? -11.712 5.913 24.600 1.00 96.56 90 LYS A N 1
ATOM 742 C CA . LYS A 1 90 ? -11.894 6.720 25.808 1.00 96.56 90 LYS A CA 1
ATOM 743 C C . LYS A 1 90 ? -10.781 6.423 26.800 1.00 96.56 90 LYS A C 1
ATOM 745 O O . LYS A 1 90 ? -10.686 5.300 27.294 1.00 96.56 90 LYS A O 1
ATOM 750 N N . GLY A 1 91 ? -9.946 7.419 27.073 1.00 95.75 91 GLY A N 1
ATOM 751 C CA . GLY A 1 91 ? -8.772 7.296 27.928 1.00 95.75 91 GLY A CA 1
ATOM 752 C C . GLY A 1 91 ? -7.844 6.161 27.498 1.00 95.75 91 GLY A C 1
ATOM 753 O O . GLY A 1 91 ? -7.213 5.554 28.356 1.00 95.75 91 GLY A O 1
ATOM 754 N N . LEU A 1 92 ? -7.803 5.837 26.200 1.00 96.38 92 LEU A N 1
ATOM 755 C CA . LEU A 1 92 ? -7.032 4.709 25.693 1.00 96.38 92 LEU A CA 1
ATOM 756 C C . LEU A 1 92 ? -5.545 5.005 25.861 1.00 96.38 92 LEU A C 1
ATOM 758 O O . LEU A 1 92 ? -5.046 6.011 25.359 1.00 96.38 92 LEU A O 1
ATOM 762 N N . GLU A 1 93 ? -4.836 4.111 26.534 1.00 95.25 93 GLU A N 1
ATOM 763 C CA . GLU A 1 93 ? -3.396 4.201 26.747 1.00 95.25 93 GLU A CA 1
ATOM 764 C C . GLU A 1 93 ? -2.730 2.915 26.265 1.00 95.25 93 GLU A C 1
ATOM 766 O O . GLU A 1 93 ? -3.171 1.813 26.590 1.00 95.25 93 GLU A O 1
ATOM 771 N N . LEU A 1 94 ? -1.630 3.046 25.523 1.00 92.56 94 LEU A N 1
ATOM 772 C CA . LEU A 1 94 ? -0.746 1.922 25.228 1.00 92.56 94 LEU A CA 1
ATOM 773 C C . LEU A 1 94 ? 0.477 2.083 26.122 1.00 92.56 94 LEU A C 1
ATOM 775 O O . LEU A 1 94 ? 1.330 2.932 25.846 1.00 92.56 94 LEU A O 1
ATOM 779 N N . THR A 1 95 ? 0.547 1.300 27.199 1.00 85.19 95 THR A N 1
ATOM 780 C CA . THR A 1 95 ? 1.548 1.465 28.260 1.00 85.19 95 THR A CA 1
ATOM 781 C C . THR A 1 95 ? 2.967 1.529 27.691 1.00 85.19 95 THR A C 1
ATOM 783 O O . THR A 1 95 ? 3.407 0.643 26.960 1.00 85.19 95 THR A O 1
ATOM 786 N N . GLY A 1 96 ? 3.688 2.607 28.013 1.00 84.06 96 GLY A N 1
ATOM 787 C CA . GLY A 1 96 ? 5.059 2.842 27.542 1.00 84.06 96 GLY A CA 1
ATOM 788 C C . GLY A 1 96 ? 5.190 3.318 26.087 1.00 84.06 96 GLY A C 1
ATOM 789 O O . GLY A 1 96 ? 6.307 3.570 25.641 1.00 84.06 96 GLY A O 1
ATOM 790 N N . LEU A 1 97 ? 4.083 3.477 25.354 1.00 89.38 97 LEU A N 1
ATOM 791 C CA . LEU A 1 97 ? 4.072 3.872 23.941 1.00 89.38 97 LEU A CA 1
ATOM 792 C C . LEU A 1 97 ? 3.245 5.139 23.676 1.00 89.38 97 LEU A C 1
ATOM 794 O O . LEU A 1 97 ? 3.718 6.044 22.989 1.00 89.38 97 LEU A O 1
ATOM 798 N N . MET A 1 98 ? 2.024 5.217 24.213 1.00 90.38 98 MET A N 1
ATOM 799 C CA . MET A 1 98 ? 1.098 6.341 24.034 1.00 90.38 98 MET A CA 1
ATOM 800 C C . MET A 1 98 ? 0.447 6.701 25.366 1.00 90.38 98 MET A C 1
ATOM 802 O O . MET A 1 98 ? -0.062 5.821 26.049 1.00 90.38 98 MET A O 1
ATOM 806 N N . LYS A 1 99 ? 0.437 7.996 25.706 1.00 91.88 99 LYS A N 1
ATOM 807 C CA . LYS A 1 99 ? -0.313 8.531 26.857 1.00 91.88 99 LYS A CA 1
ATOM 808 C C . LYS A 1 99 ? -1.829 8.404 26.623 1.00 91.88 99 LYS A C 1
ATOM 810 O O . LYS A 1 99 ? -2.212 8.336 25.457 1.00 91.88 99 LYS A O 1
ATOM 815 N N . PRO A 1 100 ? -2.671 8.444 27.676 1.00 94.81 100 PRO A N 1
ATOM 816 C CA . PRO A 1 100 ? -4.122 8.347 27.534 1.00 94.81 100 PRO A CA 1
ATOM 817 C C . PRO A 1 100 ? -4.689 9.381 26.557 1.00 94.81 100 PRO A C 1
ATOM 819 O O . PRO A 1 100 ? -4.351 10.566 26.646 1.00 94.81 100 PRO A O 1
ATOM 822 N N . PHE A 1 101 ? -5.555 8.940 25.644 1.00 94.81 101 PHE A N 1
ATOM 823 C CA . PHE A 1 101 ? -6.226 9.812 24.681 1.00 94.81 101 PHE A CA 1
ATOM 824 C C . PHE A 1 101 ? -7.665 9.377 24.388 1.00 94.81 101 PHE A C 1
ATOM 826 O O . PHE A 1 101 ? -8.023 8.202 24.492 1.00 94.81 101 PHE A O 1
ATOM 833 N N . ASP A 1 102 ? -8.465 10.349 23.957 1.00 95.44 102 ASP A N 1
ATOM 834 C CA . ASP A 1 102 ? -9.805 10.138 23.420 1.00 95.44 102 ASP A CA 1
ATOM 835 C C . ASP A 1 102 ? -9.774 10.293 21.897 1.00 95.44 102 ASP A C 1
ATOM 837 O O . ASP A 1 102 ? -9.070 11.152 21.359 1.00 95.44 102 ASP A O 1
ATOM 841 N N . LEU A 1 103 ? -10.531 9.455 21.191 1.00 94.62 103 LEU A N 1
ATOM 842 C CA . LEU A 1 103 ? -10.631 9.497 19.733 1.00 94.62 103 LEU A CA 1
ATOM 843 C C . LEU A 1 103 ? -12.018 9.041 19.293 1.00 94.62 103 LEU A C 1
ATOM 845 O O . LEU A 1 103 ? -12.503 8.002 19.732 1.00 94.62 103 LEU A O 1
ATOM 849 N N . GLU A 1 104 ? -12.620 9.765 18.359 1.00 92.44 104 GLU A N 1
ATOM 850 C CA . GLU A 1 104 ? -13.785 9.298 17.614 1.00 92.44 104 GLU A CA 1
ATOM 851 C C . GLU A 1 104 ? -13.466 9.398 16.128 1.00 92.44 104 GLU A C 1
ATOM 853 O O . GLU A 1 104 ? -13.065 10.457 15.655 1.00 92.44 104 GLU A O 1
ATOM 858 N N . VAL A 1 105 ? -13.613 8.284 15.414 1.00 91.31 105 VAL A N 1
ATOM 859 C CA . VAL A 1 105 ? -13.490 8.234 13.955 1.00 91.31 105 VAL A CA 1
ATOM 860 C C . VAL A 1 105 ? -14.852 7.881 13.397 1.00 91.31 105 VAL A C 1
ATOM 862 O O . VAL A 1 105 ? -15.474 6.914 13.846 1.00 91.31 105 VAL A O 1
ATOM 865 N N . PHE A 1 106 ? -15.327 8.649 12.429 1.00 86.88 106 PHE A N 1
ATOM 866 C CA . PHE A 1 106 ? -16.607 8.440 11.769 1.00 86.88 106 PHE A CA 1
ATOM 867 C C . PHE A 1 106 ? -16.434 7.723 10.431 1.00 86.88 106 PHE A C 1
ATOM 869 O O . PHE A 1 106 ? -15.376 7.747 9.804 1.00 86.88 106 PHE A O 1
ATOM 876 N N . TYR A 1 107 ? -17.506 7.071 9.987 1.00 83.38 107 TYR A N 1
ATOM 877 C CA . TYR A 1 107 ? -17.556 6.445 8.672 1.00 83.38 107 TYR A CA 1
ATOM 878 C C . TYR A 1 107 ? -17.181 7.439 7.558 1.00 83.38 107 TYR A C 1
ATOM 880 O O . TYR A 1 107 ? -17.710 8.552 7.504 1.00 83.38 107 TYR A O 1
ATOM 888 N N . GLY A 1 108 ? -16.300 7.016 6.649 1.00 79.75 108 GLY A N 1
ATOM 889 C CA . GLY A 1 108 ? -15.816 7.828 5.530 1.00 79.75 108 GLY A CA 1
ATOM 890 C C . GLY A 1 108 ? -14.697 8.814 5.878 1.00 79.75 108 GLY A C 1
ATOM 891 O O . GLY A 1 108 ? -14.146 9.442 4.969 1.00 79.75 108 GLY A O 1
ATOM 892 N N . GLU A 1 109 ? -14.321 8.943 7.153 1.00 84.62 109 GLU A N 1
ATOM 893 C CA . GLU A 1 109 ? -13.160 9.742 7.532 1.00 84.62 109 GLU A CA 1
ATOM 894 C C . GLU A 1 109 ? -11.857 9.056 7.126 1.00 84.62 109 GLU A C 1
ATOM 896 O O . GLU A 1 109 ? -11.659 7.853 7.288 1.00 84.62 109 GLU A O 1
ATOM 901 N N . ARG A 1 110 ? -10.922 9.860 6.617 1.00 87.81 110 ARG A N 1
ATOM 902 C CA . ARG A 1 110 ? -9.562 9.423 6.303 1.00 87.81 110 ARG A CA 1
ATOM 903 C C . ARG A 1 110 ? -8.623 10.010 7.339 1.00 87.81 110 ARG A C 1
ATOM 905 O O . ARG A 1 110 ? -8.254 11.179 7.254 1.00 87.81 110 ARG A O 1
ATOM 912 N N . VAL A 1 111 ? -8.250 9.191 8.314 1.00 90.00 111 VAL A N 1
ATOM 913 C CA . VAL A 1 111 ? -7.421 9.611 9.445 1.00 90.00 111 VAL A CA 1
ATOM 914 C C . VAL A 1 111 ? -5.988 9.128 9.250 1.00 90.00 111 VAL A C 1
ATOM 916 O O . VAL A 1 111 ? -5.745 7.959 8.959 1.00 90.00 111 VAL A O 1
ATOM 919 N N . ALA A 1 112 ? -5.024 10.032 9.428 1.00 91.19 112 ALA A N 1
ATOM 920 C CA . ALA A 1 112 ? -3.603 9.706 9.424 1.00 91.19 112 ALA A CA 1
ATOM 921 C C . ALA A 1 112 ? -3.046 9.775 10.851 1.00 91.19 112 ALA A C 1
ATOM 923 O O . ALA A 1 112 ? -3.111 10.820 11.497 1.00 91.19 112 ALA A O 1
ATOM 924 N N . VAL A 1 113 ? -2.458 8.676 11.331 1.00 89.38 113 VAL A N 1
ATOM 925 C CA . VAL A 1 113 ? -1.780 8.637 12.634 1.00 89.38 113 VAL A CA 1
ATOM 926 C C . VAL A 1 113 ? -0.326 9.072 12.453 1.00 89.38 113 VAL A C 1
ATOM 928 O O . VAL A 1 113 ? 0.461 8.393 11.791 1.00 89.38 113 VAL A O 1
ATOM 931 N N . LEU A 1 114 ? 0.042 10.203 13.056 1.00 90.06 114 LEU A N 1
ATOM 932 C CA . LEU A 1 114 ? 1.383 10.786 12.975 1.00 90.06 114 LEU A CA 1
ATOM 933 C C . LEU A 1 114 ? 2.134 10.630 14.303 1.00 90.06 114 LEU A C 1
ATOM 935 O O . LEU A 1 114 ? 1.537 10.600 15.373 1.00 90.06 114 LEU A O 1
ATOM 939 N N . GLY A 1 115 ? 3.459 10.517 14.235 1.00 87.62 115 GLY A N 1
ATOM 940 C CA . GLY A 1 115 ? 4.319 10.383 15.414 1.00 87.62 115 GLY A CA 1
ATOM 941 C C . GLY A 1 115 ? 5.714 9.881 15.056 1.00 87.62 115 GLY A C 1
ATOM 942 O O . GLY A 1 115 ? 5.917 9.337 13.967 1.00 87.62 115 GLY A O 1
ATOM 943 N N . SER A 1 116 ? 6.674 10.023 15.968 1.00 87.62 116 SER A N 1
ATOM 944 C CA . SER A 1 116 ? 8.049 9.534 15.794 1.00 87.62 116 SER A CA 1
ATOM 945 C C . SER A 1 116 ? 8.121 8.006 15.663 1.00 87.62 116 SER A C 1
ATOM 947 O O . SER A 1 116 ? 7.191 7.274 16.014 1.00 87.62 116 SER A O 1
ATOM 949 N N . ASN A 1 117 ? 9.223 7.483 15.126 1.00 86.31 117 ASN A N 1
ATOM 950 C CA . ASN A 1 117 ? 9.456 6.037 15.133 1.00 86.31 117 ASN A CA 1
ATOM 951 C C . ASN A 1 117 ? 9.489 5.527 16.581 1.00 86.31 117 ASN A C 1
ATOM 953 O O . ASN A 1 117 ? 10.065 6.173 17.450 1.00 86.31 117 ASN A O 1
ATOM 957 N N . GLY A 1 118 ? 8.825 4.399 16.841 1.00 84.06 118 GLY A N 1
ATOM 958 C CA . GLY A 1 118 ? 8.672 3.860 18.197 1.00 84.06 118 GLY A CA 1
ATOM 959 C C . GLY A 1 118 ? 7.523 4.459 19.018 1.00 84.06 118 GLY A C 1
ATOM 960 O O . GLY A 1 118 ? 7.239 3.947 20.090 1.00 84.06 118 GLY A O 1
ATOM 961 N N . SER A 1 119 ? 6.783 5.456 18.516 1.00 87.38 119 SER A N 1
ATOM 962 C CA . SER A 1 119 ? 5.669 6.091 19.249 1.00 87.38 119 SER A CA 1
ATOM 963 C C . SER A 1 119 ? 4.394 5.233 19.388 1.00 87.38 119 SER A C 1
ATOM 965 O O . SER A 1 119 ? 3.315 5.772 19.604 1.00 87.38 119 SER A O 1
ATOM 967 N N . GLY A 1 120 ? 4.458 3.923 19.131 1.00 88.31 120 GLY A N 1
ATOM 968 C CA . GLY A 1 120 ? 3.308 3.018 19.265 1.00 88.31 120 GLY A CA 1
ATOM 969 C C . GLY A 1 120 ? 2.309 2.957 18.105 1.00 88.31 120 GLY A C 1
ATOM 970 O O . GLY A 1 120 ? 1.367 2.183 18.192 1.00 88.31 120 GLY A O 1
ATOM 971 N N . LYS A 1 121 ? 2.495 3.687 16.995 1.00 93.25 121 LYS A N 1
ATOM 972 C CA . LYS A 1 121 ? 1.513 3.727 15.880 1.00 93.25 121 LYS A CA 1
ATOM 973 C C . LYS A 1 121 ? 1.121 2.346 15.351 1.00 93.25 121 LYS A C 1
ATOM 975 O O . LYS A 1 121 ? -0.058 2.050 15.219 1.00 93.25 121 LYS A O 1
ATOM 980 N N . SER A 1 122 ? 2.106 1.492 15.072 1.00 89.94 122 SER A N 1
ATOM 981 C CA . SER A 1 122 ? 1.843 0.142 14.562 1.00 89.94 122 SER A CA 1
ATOM 982 C C . SER A 1 122 ? 1.149 -0.740 15.601 1.00 89.94 122 SER A C 1
ATOM 984 O O . SER A 1 122 ? 0.339 -1.580 15.231 1.00 89.94 122 SER A O 1
ATOM 986 N N . HIS A 1 123 ? 1.428 -0.534 16.894 1.00 91.62 123 HIS A N 1
ATOM 987 C CA . HIS A 1 123 ? 0.717 -1.225 17.972 1.00 91.62 123 HIS A CA 1
ATOM 988 C C . HIS A 1 123 ? -0.730 -0.744 18.075 1.00 91.62 123 HIS A C 1
ATOM 990 O O . HIS A 1 123 ? -1.626 -1.565 18.199 1.00 91.62 123 HIS A O 1
ATOM 996 N N . PHE A 1 124 ? -0.972 0.559 17.947 1.00 93.25 124 PHE A N 1
ATOM 997 C CA . PHE A 1 124 ? -2.320 1.115 17.925 1.00 93.25 124 PHE A CA 1
ATOM 9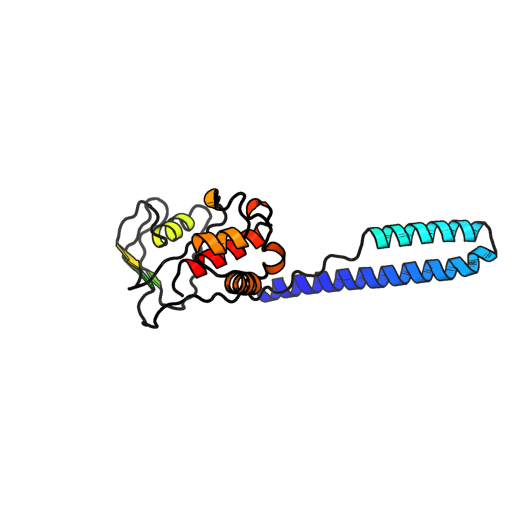98 C C . PHE A 1 124 ? -3.149 0.574 16.750 1.00 93.25 124 PHE A C 1
ATOM 1000 O O . PHE A 1 124 ? -4.261 0.101 16.953 1.00 93.25 124 PHE A O 1
ATOM 1007 N N . LEU A 1 125 ? -2.595 0.560 15.533 1.00 92.44 125 LEU A N 1
ATOM 1008 C CA . LEU A 1 125 ? -3.290 -0.005 14.369 1.00 92.44 125 LEU A CA 1
ATOM 1009 C C . LEU A 1 125 ? -3.537 -1.514 14.515 1.00 92.44 125 LEU A C 1
ATOM 1011 O O . LEU A 1 125 ? -4.612 -1.988 14.157 1.00 92.44 125 LEU A O 1
ATOM 1015 N N . ARG A 1 126 ? -2.584 -2.258 15.094 1.00 91.00 126 ARG A N 1
ATOM 1016 C CA . ARG A 1 126 ? -2.756 -3.685 15.407 1.00 91.00 126 ARG A CA 1
ATOM 1017 C C . ARG A 1 126 ? -3.857 -3.916 16.442 1.00 91.00 126 ARG A C 1
ATOM 1019 O O . ARG A 1 126 ? -4.635 -4.846 16.273 1.00 91.00 126 ARG A O 1
ATOM 1026 N N . LEU A 1 127 ? -3.936 -3.077 17.476 1.00 92.81 127 LEU A N 1
ATOM 1027 C CA . LEU A 1 127 ? -4.999 -3.138 18.480 1.00 92.81 127 LEU A CA 1
ATOM 1028 C C . LEU A 1 127 ? -6.370 -2.944 17.823 1.00 92.81 127 LEU A C 1
ATOM 1030 O O . LEU A 1 127 ? -7.258 -3.768 18.011 1.00 92.81 127 LEU A O 1
ATOM 1034 N N . LEU A 1 128 ? -6.525 -1.906 16.993 1.00 92.19 128 LEU A N 1
ATOM 1035 C CA . LEU A 1 128 ? -7.782 -1.647 16.280 1.00 92.19 128 LEU A CA 1
ATOM 1036 C C . LEU A 1 128 ? -8.163 -2.763 15.296 1.00 92.19 128 LEU A C 1
ATOM 1038 O O . LEU A 1 128 ? -9.344 -2.956 15.015 1.00 92.19 128 LEU A O 1
ATOM 1042 N N . ALA A 1 129 ? -7.177 -3.508 14.796 1.00 90.19 129 ALA A N 1
ATOM 1043 C CA . ALA A 1 129 ? -7.375 -4.698 13.977 1.00 90.19 129 ALA A CA 1
ATOM 1044 C C . ALA A 1 129 ? -7.806 -5.945 14.774 1.00 90.19 129 ALA A C 1
ATOM 1046 O O . ALA A 1 129 ? -7.996 -7.004 14.184 1.00 90.19 129 ALA A O 1
ATOM 1047 N N . GLY A 1 130 ? -7.933 -5.845 16.102 1.00 88.62 130 GLY A N 1
ATOM 1048 C CA . GLY A 1 130 ? -8.255 -6.965 16.988 1.00 88.62 130 GLY A CA 1
ATOM 1049 C C . GLY A 1 130 ? -7.045 -7.796 17.427 1.00 88.62 130 GLY A C 1
ATOM 1050 O O . GLY A 1 130 ? -7.223 -8.863 18.007 1.00 88.62 130 GLY A O 1
ATOM 1051 N N . GLY A 1 131 ? -5.819 -7.338 17.159 1.00 87.56 131 GLY A N 1
ATOM 1052 C CA . GLY A 1 131 ? -4.607 -7.998 17.636 1.00 87.56 131 GLY A CA 1
ATOM 1053 C C . GLY A 1 131 ? -4.347 -7.750 19.124 1.00 87.56 131 GLY A C 1
ATOM 1054 O O . GLY A 1 131 ? -4.722 -6.714 19.672 1.00 87.56 131 GLY A O 1
ATOM 1055 N N . ASP A 1 132 ? -3.653 -8.690 19.766 1.00 88.25 132 ASP A N 1
ATOM 1056 C CA . ASP A 1 132 ? -3.333 -8.610 21.193 1.00 88.25 132 ASP A CA 1
ATOM 1057 C C . ASP A 1 132 ? -2.264 -7.538 21.474 1.00 88.25 132 ASP A C 1
ATOM 1059 O O . ASP A 1 132 ? -1.135 -7.593 20.970 1.00 88.25 132 ASP A O 1
ATOM 1063 N N . VAL A 1 133 ? -2.645 -6.520 22.247 1.00 90.88 133 VAL A N 1
ATOM 1064 C CA . VAL A 1 133 ? -1.795 -5.398 22.659 1.00 90.88 133 VAL A CA 1
ATOM 1065 C C . VAL A 1 133 ? -2.207 -4.979 24.065 1.00 90.88 133 VAL A C 1
ATOM 1067 O O . VAL A 1 133 ? -3.364 -4.632 24.296 1.00 90.88 133 VAL A O 1
ATOM 1070 N N . THR A 1 134 ? -1.257 -4.946 25.000 1.00 92.25 134 THR A N 1
ATOM 1071 C CA . THR A 1 134 ? -1.491 -4.430 26.355 1.00 92.25 134 THR A CA 1
ATOM 1072 C C . THR A 1 134 ? -1.900 -2.957 26.303 1.00 92.25 134 THR A C 1
ATOM 1074 O O . THR A 1 134 ? -1.147 -2.114 25.810 1.00 92.25 134 THR A O 1
ATOM 1077 N N . HIS A 1 135 ? -3.088 -2.651 26.817 1.00 94.12 135 HIS A N 1
ATOM 1078 C CA . HIS A 1 135 ? -3.640 -1.301 26.863 1.00 94.12 135 HIS A CA 1
ATOM 1079 C C . HIS A 1 135 ? -4.505 -1.102 28.112 1.00 94.12 135 HIS A C 1
ATOM 1081 O O . HIS A 1 135 ? -4.951 -2.069 28.733 1.00 94.12 135 HIS A O 1
ATOM 1087 N N . THR A 1 136 ? -4.742 0.157 28.472 1.00 95.31 136 THR A N 1
ATOM 1088 C CA . THR A 1 136 ? -5.730 0.566 29.482 1.00 95.31 136 THR A CA 1
ATOM 1089 C C . THR A 1 136 ? -6.737 1.536 28.856 1.00 95.31 136 THR A C 1
ATOM 1091 O O . THR A 1 136 ? -6.559 1.976 27.718 1.00 95.31 136 THR A O 1
ATOM 1094 N N . GLY A 1 137 ? -7.818 1.846 29.575 1.00 94.50 137 GLY A N 1
ATOM 1095 C CA . GLY A 1 137 ? -8.943 2.605 29.028 1.00 94.50 137 GLY A CA 1
ATOM 1096 C C . GLY A 1 137 ? -9.879 1.733 28.192 1.00 94.50 137 GLY A C 1
ATOM 1097 O O . GLY A 1 137 ? -9.864 0.507 28.292 1.00 94.50 137 GLY A O 1
ATOM 1098 N N . GLU A 1 138 ? -10.717 2.369 27.378 1.00 94.25 138 GLU A N 1
ATOM 1099 C CA . GLU A 1 138 ? -11.724 1.687 26.565 1.00 94.25 138 GLU A CA 1
ATOM 1100 C C . GLU A 1 138 ? -11.544 2.004 25.083 1.00 94.25 138 GLU A C 1
ATOM 1102 O O . GLU A 1 138 ? -11.268 3.142 24.694 1.00 94.25 138 GLU A O 1
ATOM 1107 N N . TRP A 1 139 ? -11.796 1.013 24.232 1.00 94.75 139 TRP A N 1
ATOM 1108 C CA . TRP A 1 139 ? -11.983 1.230 22.806 1.00 94.75 139 TRP A CA 1
ATOM 1109 C C . TRP A 1 139 ? -13.073 0.314 22.254 1.00 94.75 139 TRP A C 1
ATOM 1111 O O . TRP A 1 139 ? -13.389 -0.728 22.828 1.00 94.75 139 TRP A O 1
ATOM 1121 N N . LYS A 1 140 ? -13.683 0.724 21.144 1.00 91.94 140 LYS A N 1
ATOM 1122 C CA . LYS A 1 140 ? -14.686 -0.068 20.433 1.00 91.94 140 LYS A CA 1
ATOM 1123 C C . LYS A 1 140 ? -14.712 0.261 18.952 1.00 91.94 140 LYS A C 1
ATOM 1125 O O . LYS A 1 140 ? -14.516 1.412 18.553 1.00 91.94 140 LYS A O 1
ATOM 1130 N N . LEU A 1 141 ? -15.046 -0.750 18.163 1.00 90.62 141 LEU A N 1
ATOM 1131 C CA . LEU A 1 141 ? -15.449 -0.577 16.776 1.00 90.62 141 LEU A CA 1
ATOM 1132 C C . LEU A 1 141 ? -16.949 -0.283 16.696 1.00 90.62 141 LEU A C 1
ATOM 1134 O O . LEU A 1 141 ? -17.733 -0.664 17.572 1.00 90.62 141 LEU A O 1
ATOM 1138 N N . GLY A 1 142 ? -17.344 0.419 15.640 1.00 85.81 142 GLY A N 1
ATOM 1139 C CA . GLY A 1 142 ? -18.742 0.657 15.314 1.00 85.81 142 GLY A CA 1
ATOM 1140 C C . GLY A 1 142 ? -19.515 -0.641 15.093 1.00 85.81 142 GLY A C 1
ATOM 1141 O O . GLY A 1 142 ? -18.953 -1.689 14.771 1.00 85.81 142 GLY A O 1
ATOM 1142 N N . ALA A 1 143 ? -20.838 -0.577 15.237 1.00 79.94 143 ALA A N 1
ATOM 1143 C CA . ALA A 1 143 ? -21.685 -1.728 14.952 1.00 79.94 143 ALA A CA 1
ATOM 1144 C C . ALA A 1 143 ? -21.475 -2.193 13.502 1.00 79.94 143 ALA A C 1
ATOM 1146 O O . ALA A 1 143 ? -21.592 -1.393 12.576 1.00 79.94 143 ALA A O 1
ATOM 1147 N N . ARG A 1 144 ? -21.214 -3.495 13.320 1.00 77.75 144 ARG A N 1
ATOM 1148 C CA . ARG A 1 144 ? -20.950 -4.136 12.016 1.00 77.75 144 ARG A CA 1
ATOM 1149 C C . ARG A 1 144 ? -19.659 -3.687 11.318 1.00 77.75 144 ARG A C 1
ATOM 1151 O O . ARG A 1 144 ? -19.494 -4.021 10.151 1.00 77.75 144 ARG A O 1
ATOM 1158 N N . VAL A 1 145 ? -18.763 -2.970 11.998 1.00 84.50 145 VAL A N 1
ATOM 1159 C CA . VAL A 1 145 ? -17.432 -2.656 11.461 1.00 84.50 145 VAL A CA 1
ATOM 1160 C C . VAL A 1 145 ? -16.578 -3.919 11.475 1.00 84.50 145 VAL A C 1
ATOM 1162 O O . VAL A 1 145 ? -16.429 -4.559 12.516 1.00 84.50 145 VAL A O 1
ATOM 1165 N N . VAL A 1 146 ? -16.010 -4.252 10.318 1.00 84.88 146 VAL A N 1
ATOM 1166 C CA . VAL A 1 146 ? -15.032 -5.333 10.157 1.00 84.88 146 VAL A CA 1
ATOM 1167 C C . VAL A 1 146 ? -13.695 -4.677 9.813 1.00 84.88 146 VAL A C 1
ATOM 1169 O O . VAL A 1 146 ? -13.580 -4.094 8.728 1.00 84.88 146 VAL A O 1
ATOM 1172 N N . PRO A 1 147 ? -12.710 -4.686 10.731 1.00 87.62 147 PRO A N 1
ATOM 1173 C CA . PRO A 1 147 ? -11.445 -4.007 10.506 1.00 87.62 147 PRO A CA 1
ATOM 1174 C C . PRO A 1 147 ? -10.586 -4.788 9.506 1.00 87.62 147 PRO A C 1
ATOM 1176 O O . PRO A 1 147 ? -10.393 -5.991 9.652 1.00 87.62 147 PRO A O 1
ATOM 1179 N N . GLY A 1 148 ? -10.028 -4.081 8.523 1.00 86.75 148 GLY A N 1
ATOM 1180 C CA . GLY A 1 148 ? -8.989 -4.601 7.635 1.00 86.75 148 GLY A CA 1
ATOM 1181 C C . GLY A 1 148 ? -7.628 -4.037 8.012 1.00 86.75 148 GLY A C 1
ATOM 1182 O O . GLY A 1 148 ? -7.483 -2.822 8.157 1.00 86.75 148 GLY A O 1
ATOM 1183 N N . HIS A 1 149 ? -6.619 -4.894 8.161 1.00 86.69 149 HIS A N 1
ATOM 1184 C CA . HIS A 1 149 ? -5.279 -4.472 8.562 1.00 86.69 149 HIS A CA 1
ATOM 1185 C C . HIS A 1 149 ? -4.236 -4.862 7.523 1.00 86.69 149 HIS A C 1
ATOM 1187 O O . HIS A 1 149 ? -3.931 -6.031 7.324 1.00 86.69 149 HIS A O 1
ATOM 1193 N N . PHE A 1 150 ? -3.654 -3.843 6.895 1.00 85.12 150 PHE A N 1
ATOM 1194 C CA . PHE A 1 150 ? -2.529 -3.987 5.984 1.00 85.12 150 PHE A CA 1
ATOM 1195 C C . PHE A 1 150 ? -1.246 -3.514 6.668 1.00 85.12 150 PHE A C 1
ATOM 1197 O O . PHE A 1 150 ? -1.131 -2.346 7.050 1.00 85.12 150 PHE A O 1
ATOM 1204 N N . ALA A 1 151 ? -0.253 -4.393 6.784 1.00 78.38 151 ALA A N 1
ATOM 1205 C CA . ALA A 1 151 ? 1.043 -4.051 7.355 1.00 78.38 151 ALA A CA 1
ATOM 1206 C C . ALA A 1 151 ? 2.176 -4.647 6.513 1.00 78.38 151 ALA A C 1
ATOM 1208 O O . ALA A 1 151 ? 2.281 -5.861 6.387 1.00 78.38 151 ALA A O 1
ATOM 1209 N N . GLN A 1 152 ? 3.053 -3.775 5.998 1.00 64.25 152 GLN A N 1
ATOM 1210 C CA . GLN A 1 152 ? 4.102 -4.103 5.016 1.00 64.25 152 GLN A CA 1
ATOM 1211 C C . GLN A 1 152 ? 5.036 -5.260 5.406 1.00 64.25 152 GLN A C 1
ATOM 1213 O O . GLN A 1 152 ? 5.664 -5.838 4.525 1.00 64.25 152 GLN A O 1
ATOM 1218 N N . THR A 1 153 ? 5.169 -5.572 6.696 1.00 63.09 153 THR A N 1
ATOM 1219 C CA . THR A 1 153 ? 6.138 -6.553 7.206 1.00 63.09 153 THR A CA 1
ATOM 1220 C C . THR A 1 153 ? 5.535 -7.916 7.546 1.00 63.09 153 THR A C 1
ATOM 1222 O O . THR A 1 153 ? 6.279 -8.786 7.993 1.00 63.09 153 THR A O 1
ATOM 1225 N N . HIS A 1 154 ? 4.224 -8.130 7.389 1.00 61.88 154 HIS A N 1
ATOM 1226 C CA . HIS A 1 154 ? 3.678 -9.470 7.610 1.00 61.88 154 HIS A CA 1
ATOM 1227 C C . HIS A 1 154 ? 4.040 -10.340 6.411 1.00 61.88 154 HIS A C 1
ATOM 1229 O O . HIS A 1 154 ? 3.607 -10.097 5.285 1.00 61.88 154 HIS A O 1
ATOM 1235 N N . ALA A 1 155 ? 4.894 -11.331 6.660 1.00 67.75 155 ALA A N 1
ATOM 1236 C CA . ALA A 1 155 ? 5.006 -12.459 5.759 1.00 67.75 155 ALA A CA 1
ATOM 1237 C C . ALA A 1 155 ? 3.631 -13.130 5.688 1.00 67.75 155 ALA A C 1
ATOM 1239 O O . ALA A 1 155 ? 2.946 -13.237 6.707 1.00 67.75 155 ALA A O 1
ATOM 1240 N N . HIS A 1 156 ? 3.270 -13.597 4.499 1.00 78.06 156 HIS A N 1
ATOM 1241 C CA . HIS A 1 156 ? 2.064 -14.377 4.259 1.00 78.06 156 HIS A CA 1
ATOM 1242 C C . HIS A 1 156 ? 2.464 -15.792 3.812 1.00 78.06 156 HIS A C 1
ATOM 1244 O O . HIS A 1 156 ? 2.360 -16.092 2.617 1.00 78.06 156 HIS A O 1
ATOM 1250 N N . PRO A 1 157 ? 2.989 -16.651 4.718 1.00 82.75 157 PRO A N 1
ATOM 1251 C CA . PRO A 1 157 ? 3.402 -18.011 4.368 1.00 82.75 157 PRO A CA 1
ATOM 1252 C C . PRO A 1 157 ? 2.280 -18.825 3.717 1.00 82.75 157 PRO A C 1
ATOM 1254 O O . PRO A 1 157 ? 2.534 -19.672 2.870 1.00 82.75 157 PRO A O 1
ATOM 1257 N N . GLU A 1 158 ? 1.028 -18.546 4.076 1.00 85.62 158 GLU A N 1
ATOM 1258 C CA . GLU A 1 158 ? -0.166 -19.175 3.516 1.00 85.62 158 GLU A CA 1
ATOM 1259 C C . GLU A 1 158 ? -0.393 -18.856 2.028 1.00 85.62 158 GLU A C 1
ATOM 1261 O O . GLU A 1 158 ? -1.037 -19.634 1.317 1.00 85.62 158 GLU A O 1
ATOM 1266 N N . LEU A 1 159 ? 0.151 -17.739 1.537 1.00 87.31 159 LEU A N 1
ATOM 1267 C CA . LEU A 1 159 ? 0.073 -17.325 0.134 1.00 87.31 159 LEU A CA 1
ATOM 1268 C C . LEU A 1 159 ? 1.294 -17.786 -0.677 1.00 87.31 159 LEU A C 1
ATOM 1270 O O . LEU A 1 159 ? 1.265 -17.769 -1.911 1.00 87.31 159 LEU A O 1
ATOM 1274 N N . GLU A 1 160 ? 2.377 -18.192 -0.011 1.00 87.62 160 GLU A N 1
ATOM 1275 C CA . GLU A 1 160 ? 3.612 -18.599 -0.676 1.00 87.62 160 GLU A CA 1
ATOM 1276 C C . GLU A 1 160 ? 3.393 -19.824 -1.566 1.00 87.62 160 GLU A C 1
ATOM 1278 O O . GLU A 1 160 ? 2.712 -20.789 -1.223 1.00 87.62 160 GLU A O 1
ATOM 1283 N N . GLY A 1 161 ? 3.979 -19.792 -2.762 1.00 89.75 161 GLY A N 1
ATOM 1284 C CA . GLY A 1 161 ? 3.885 -20.910 -3.692 1.00 89.75 161 GLY A CA 1
ATOM 1285 C C . GLY A 1 161 ? 2.604 -21.012 -4.501 1.00 89.75 161 GLY A C 1
ATOM 1286 O O . GLY A 1 161 ? 2.570 -21.801 -5.445 1.00 89.75 161 GLY A O 1
ATOM 1287 N N . ARG A 1 162 ? 1.599 -20.186 -4.208 1.00 93.12 162 ARG A N 1
ATOM 1288 C CA . ARG A 1 162 ? 0.289 -20.230 -4.860 1.00 93.12 162 ARG A CA 1
ATOM 1289 C C . ARG A 1 162 ? 0.137 -19.100 -5.869 1.00 93.12 162 ARG A C 1
ATOM 1291 O O . ARG A 1 162 ? 0.701 -18.016 -5.695 1.00 93.12 162 ARG A O 1
ATOM 1298 N N . THR A 1 163 ? -0.588 -19.368 -6.955 1.00 93.50 163 THR A N 1
ATOM 1299 C CA . THR A 1 163 ? -0.904 -18.344 -7.959 1.00 93.50 163 THR A CA 1
ATOM 1300 C C . THR A 1 163 ? -2.011 -17.424 -7.456 1.00 93.50 163 THR A C 1
ATOM 1302 O O . THR A 1 163 ? -2.809 -17.810 -6.598 1.00 93.50 163 THR A O 1
ATOM 1305 N N . LEU A 1 164 ? -2.088 -16.205 -7.995 1.00 92.69 164 LEU A N 1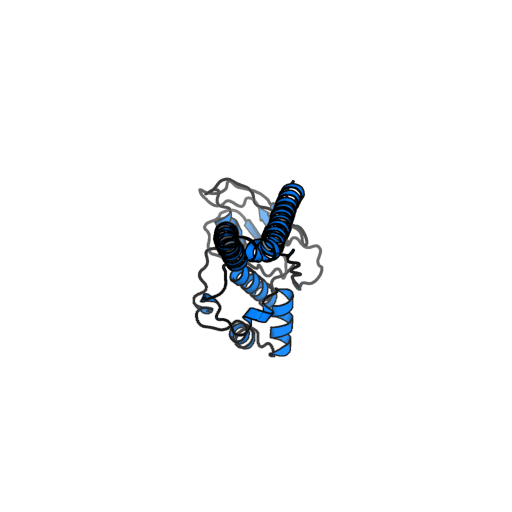
ATOM 1306 C CA . LEU A 1 164 ? -3.146 -15.272 -7.607 1.00 92.69 164 LEU A CA 1
ATOM 1307 C C . LEU A 1 164 ? -4.544 -15.820 -7.914 1.00 92.69 164 LEU A C 1
ATOM 1309 O O . LEU A 1 164 ? -5.461 -15.638 -7.115 1.00 92.69 164 LEU A O 1
ATOM 1313 N N . LEU A 1 165 ? -4.716 -16.499 -9.051 1.00 89.88 165 LEU A N 1
ATOM 1314 C CA . LEU A 1 165 ? -5.986 -17.134 -9.400 1.00 89.88 165 LEU A CA 1
ATOM 1315 C C . LEU A 1 165 ? -6.351 -18.264 -8.443 1.00 89.88 165 LEU A C 1
ATOM 1317 O O . LEU A 1 165 ? -7.506 -18.320 -8.026 1.00 89.88 165 LEU A O 1
ATOM 1321 N N . ASP A 1 166 ? -5.394 -19.117 -8.071 1.00 89.38 166 ASP A N 1
ATOM 1322 C CA . ASP A 1 166 ? -5.659 -20.221 -7.146 1.00 89.38 166 ASP A CA 1
ATOM 1323 C C . ASP A 1 166 ? -6.084 -19.702 -5.774 1.00 89.38 166 ASP A C 1
ATOM 1325 O O . ASP A 1 166 ? -7.054 -20.204 -5.215 1.00 89.38 166 ASP A O 1
ATOM 1329 N N . ILE A 1 167 ? -5.414 -18.663 -5.260 1.00 90.94 167 ILE A N 1
ATOM 1330 C CA . ILE A 1 167 ? -5.773 -18.019 -3.987 1.00 90.94 167 ILE A CA 1
ATOM 1331 C C . ILE A 1 167 ? -7.212 -17.490 -4.046 1.00 90.94 167 ILE A C 1
ATOM 1333 O O . ILE A 1 167 ? -8.038 -17.821 -3.195 1.00 90.94 167 ILE A O 1
ATOM 1337 N N . LEU A 1 168 ? -7.545 -16.722 -5.090 1.00 89.19 168 LEU A N 1
ATOM 1338 C CA . LEU A 1 168 ? -8.884 -16.150 -5.257 1.00 89.19 168 LEU A CA 1
ATOM 1339 C C . L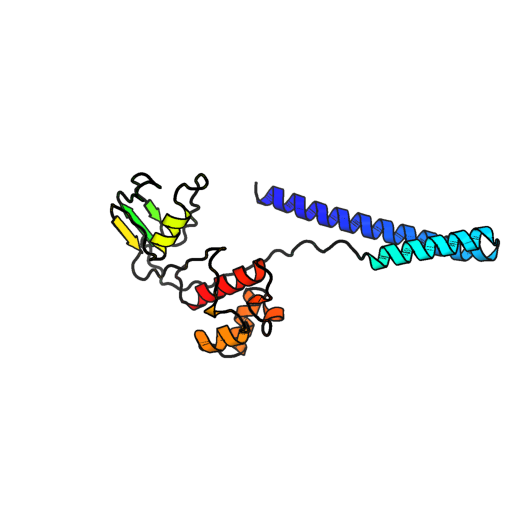EU A 1 168 ? -9.974 -17.215 -5.438 1.00 89.19 168 LEU A C 1
ATOM 1341 O O . LEU A 1 168 ? -11.095 -17.036 -4.958 1.00 89.19 168 LEU A O 1
ATOM 1345 N N . TRP A 1 169 ? -9.656 -18.307 -6.130 1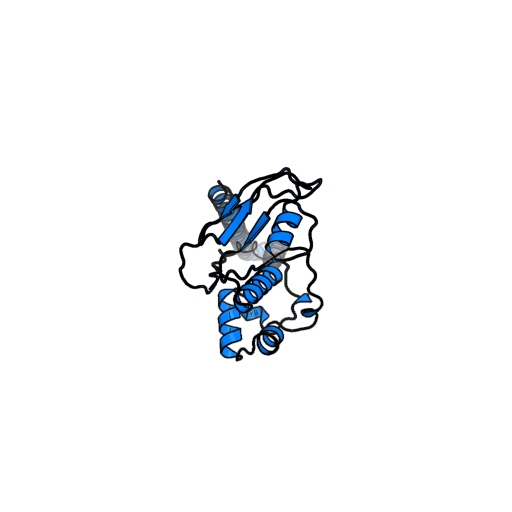.00 83.44 169 TRP A N 1
ATOM 1346 C CA . TRP A 1 169 ? -10.575 -19.418 -6.345 1.00 83.44 169 TRP A CA 1
ATOM 1347 C C . TRP A 1 169 ? -10.819 -20.200 -5.051 1.00 83.44 169 TRP A C 1
ATOM 1349 O O . TRP A 1 169 ? -11.970 -20.407 -4.671 1.00 83.44 169 TRP A O 1
ATOM 1359 N N . SER A 1 170 ? -9.756 -20.618 -4.356 1.00 80.75 170 SER A N 1
ATOM 1360 C CA . SER A 1 170 ? -9.869 -21.523 -3.209 1.00 80.75 170 SER A CA 1
ATOM 1361 C C . SER A 1 170 ? -10.380 -20.845 -1.942 1.00 80.75 170 SER A C 1
ATOM 1363 O O . SER A 1 170 ? -11.144 -21.455 -1.204 1.00 80.75 170 SER A O 1
ATOM 1365 N N . GLU A 1 171 ? -9.963 -19.606 -1.666 1.00 80.06 171 GLU A N 1
ATOM 1366 C CA . GLU A 1 171 ? -10.286 -18.936 -0.394 1.00 80.06 171 GLU A CA 1
ATOM 1367 C C . GLU A 1 171 ? -11.546 -18.086 -0.475 1.00 80.06 171 GLU A C 1
ATOM 1369 O O . GLU A 1 171 ? -12.288 -17.967 0.496 1.00 80.06 171 GLU A O 1
ATOM 1374 N N . HIS A 1 172 ? -11.830 -17.527 -1.649 1.00 76.88 172 HIS A N 1
ATOM 1375 C CA . HIS A 1 172 ? -12.950 -16.607 -1.823 1.00 76.88 172 HIS A CA 1
ATOM 1376 C C . HIS A 1 172 ? -14.055 -17.167 -2.722 1.00 76.88 172 HIS A C 1
ATOM 1378 O O . HIS A 1 172 ? -14.960 -16.416 -3.103 1.00 76.88 172 HIS A O 1
ATOM 1384 N N . SER A 1 173 ? -13.988 -18.465 -3.060 1.00 73.19 173 SER A N 1
ATOM 1385 C CA . SER A 1 173 ? -14.979 -19.197 -3.869 1.00 73.19 173 SER A CA 1
ATOM 1386 C C . SER A 1 173 ? -15.391 -18.440 -5.137 1.00 73.19 173 SER A C 1
ATOM 1388 O O . SER A 1 173 ? -16.561 -18.420 -5.522 1.00 73.19 173 SER A O 1
ATOM 1390 N N . GLN A 1 174 ? -14.442 -17.732 -5.750 1.00 70.25 174 GLN A N 1
ATOM 1391 C CA . GLN A 1 174 ? -14.703 -16.933 -6.940 1.00 70.25 174 GLN A CA 1
ATOM 1392 C C . GLN A 1 174 ? -14.637 -17.815 -8.175 1.00 70.25 174 GLN A C 1
ATOM 1394 O O . GLN A 1 174 ? -13.688 -18.578 -8.329 1.00 70.25 174 GLN A O 1
ATOM 1399 N N . ASP A 1 175 ? -15.578 -17.641 -9.105 1.00 77.69 175 ASP A N 1
ATOM 1400 C CA . ASP A 1 175 ? -15.380 -18.177 -10.446 1.00 77.69 175 ASP A CA 1
ATOM 1401 C C . ASP A 1 175 ? -14.188 -17.478 -11.145 1.00 77.69 175 ASP A C 1
ATOM 1403 O O . ASP A 1 175 ? -13.766 -16.372 -10.779 1.00 77.69 175 ASP A O 1
ATOM 1407 N N . ARG A 1 176 ? -13.624 -18.117 -12.180 1.00 74.31 176 ARG A N 1
ATOM 1408 C CA . ARG A 1 176 ? -12.436 -17.606 -12.887 1.00 74.31 176 ARG A CA 1
ATOM 1409 C C . ARG A 1 176 ? -12.679 -16.237 -13.531 1.00 74.31 176 ARG A C 1
ATOM 1411 O O . ARG A 1 176 ? -11.754 -15.428 -13.606 1.00 74.31 176 ARG A O 1
ATOM 1418 N N . GLY A 1 177 ? -13.902 -15.957 -13.980 1.00 78.25 177 GLY A N 1
ATOM 1419 C CA . GLY A 1 177 ? -14.270 -14.672 -14.574 1.00 78.25 177 GLY A CA 1
ATOM 1420 C C . GLY A 1 177 ? -14.308 -13.545 -13.538 1.00 78.25 177 GLY A C 1
ATOM 1421 O O . GLY A 1 177 ? -13.767 -12.459 -13.772 1.00 78.25 177 GLY A O 1
ATOM 1422 N N . ALA A 1 178 ? -14.880 -13.813 -12.366 1.00 82.56 178 ALA A N 1
ATOM 1423 C CA . ALA A 1 178 ? -14.941 -12.901 -11.234 1.00 82.56 178 ALA A CA 1
ATOM 1424 C C . ALA A 1 178 ? -13.540 -12.602 -10.677 1.00 82.56 178 ALA A C 1
ATOM 1426 O O . ALA A 1 178 ? -13.209 -11.431 -10.453 1.00 82.56 178 ALA A O 1
ATOM 1427 N N . ALA A 1 179 ? -12.688 -13.624 -10.543 1.00 84.12 179 ALA A N 1
ATOM 1428 C CA . ALA A 1 179 ? -11.293 -13.469 -10.134 1.00 84.12 179 ALA A CA 1
ATOM 1429 C C . ALA A 1 179 ? -10.505 -12.581 -11.117 1.00 84.12 179 ALA A C 1
ATOM 1431 O O . ALA A 1 179 ? -9.878 -11.603 -10.704 1.00 84.12 179 ALA A O 1
ATOM 1432 N N . ALA A 1 180 ? -10.612 -12.833 -12.427 1.00 83.31 180 ALA A N 1
ATOM 1433 C CA . ALA A 1 180 ? -9.949 -12.021 -13.450 1.00 83.31 180 ALA A CA 1
ATOM 1434 C C . ALA A 1 180 ? -10.430 -10.555 -13.456 1.00 83.31 180 ALA A C 1
ATOM 1436 O O . ALA A 1 180 ? -9.627 -9.629 -13.585 1.00 83.31 180 ALA A O 1
ATOM 1437 N N . SER A 1 181 ? -11.735 -10.323 -13.277 1.00 85.75 181 SER A N 1
ATOM 1438 C CA . SER A 1 181 ? -12.312 -8.974 -13.176 1.00 85.75 181 SER A CA 1
ATOM 1439 C C . SER A 1 181 ? -11.790 -8.204 -11.955 1.00 85.75 181 SER A C 1
ATOM 1441 O O . SER A 1 181 ? -11.507 -7.007 -12.039 1.00 85.75 181 SER A O 1
ATOM 1443 N N . ARG A 1 182 ? -11.614 -8.891 -10.819 1.00 88.81 182 ARG A N 1
ATOM 1444 C CA . ARG A 1 182 ? -11.032 -8.323 -9.594 1.00 88.81 182 ARG A CA 1
ATOM 1445 C C . ARG A 1 182 ? -9.553 -7.994 -9.774 1.00 88.81 182 ARG A C 1
ATOM 1447 O O . ARG A 1 182 ? -9.169 -6.850 -9.545 1.00 88.81 182 ARG A O 1
ATOM 1454 N N . LEU A 1 183 ? -8.758 -8.933 -10.286 1.00 91.12 183 LEU A N 1
ATOM 1455 C CA . LEU A 1 183 ? -7.342 -8.700 -10.591 1.00 91.12 183 LEU A CA 1
ATOM 1456 C C . LEU A 1 183 ? -7.150 -7.526 -11.554 1.00 91.12 183 LEU A C 1
ATOM 1458 O O . LEU A 1 183 ? -6.229 -6.736 -11.373 1.00 91.12 183 LEU A O 1
ATOM 1462 N N . ARG A 1 184 ? -8.049 -7.347 -12.529 1.00 88.56 184 ARG A N 1
ATOM 1463 C CA . ARG A 1 184 ? -8.011 -6.197 -13.439 1.00 88.56 184 ARG A CA 1
ATOM 1464 C C . ARG A 1 184 ? -8.139 -4.855 -12.716 1.00 88.56 184 ARG A C 1
ATOM 1466 O O . ARG A 1 184 ? -7.382 -3.951 -13.050 1.00 88.56 184 ARG A O 1
ATOM 1473 N N . ARG A 1 185 ? -9.039 -4.719 -11.731 1.00 88.81 185 ARG A N 1
ATOM 1474 C CA . ARG A 1 185 ? -9.201 -3.466 -10.955 1.00 88.81 185 ARG A CA 1
ATOM 1475 C C . ARG A 1 185 ? -7.955 -3.090 -10.157 1.00 88.81 185 ARG A C 1
ATOM 1477 O O . ARG A 1 185 ? -7.709 -1.916 -9.929 1.00 88.81 185 ARG A O 1
ATOM 1484 N N . TYR A 1 186 ? -7.185 -4.093 -9.756 1.00 90.12 186 TYR A N 1
ATOM 1485 C CA . TYR A 1 186 ? -5.930 -3.927 -9.029 1.00 90.12 186 TYR A CA 1
ATOM 1486 C C . TYR A 1 186 ? -4.702 -3.951 -9.956 1.00 90.12 186 TYR A C 1
ATOM 1488 O O . TYR A 1 186 ? -3.570 -3.978 -9.479 1.00 90.12 186 TYR A O 1
ATOM 1496 N N . GLU A 1 187 ? -4.920 -3.936 -11.279 1.00 89.88 187 GLU A N 1
ATOM 1497 C CA . GLU A 1 187 ? -3.890 -3.995 -12.323 1.00 89.88 187 GLU A CA 1
ATOM 1498 C C . GLU A 1 187 ? -2.936 -5.199 -12.186 1.00 89.88 187 GLU A C 1
ATOM 1500 O O . GLU A 1 187 ? -1.724 -5.088 -12.384 1.00 89.88 187 GLU A O 1
ATOM 1505 N N . LEU A 1 188 ? -3.486 -6.360 -11.827 1.00 92.88 188 LEU A N 1
ATOM 1506 C CA . LEU A 1 188 ? -2.774 -7.629 -11.635 1.00 92.88 188 LEU A CA 1
ATOM 1507 C C . LEU A 1 188 ? -3.148 -8.693 -12.678 1.00 92.88 188 LEU A C 1
ATOM 1509 O O . LEU A 1 188 ? -2.801 -9.861 -12.526 1.00 92.88 188 LEU A O 1
ATOM 1513 N N . THR A 1 189 ? -3.839 -8.317 -13.761 1.00 90.00 189 THR A N 1
ATOM 1514 C CA . THR A 1 189 ? -4.273 -9.256 -14.816 1.00 90.00 189 THR A CA 1
ATOM 1515 C C . THR A 1 189 ? -3.112 -10.074 -15.387 1.00 90.00 189 THR A C 1
ATOM 1517 O O . THR A 1 189 ? -3.238 -11.279 -15.567 1.00 90.00 189 THR A O 1
ATOM 1520 N N . ALA A 1 190 ? -1.967 -9.436 -15.652 1.00 91.00 190 ALA A N 1
ATOM 1521 C CA . ALA A 1 190 ? -0.793 -10.113 -16.209 1.00 91.00 190 ALA A CA 1
ATOM 1522 C C . ALA A 1 190 ? -0.094 -11.040 -15.197 1.00 91.00 190 ALA A C 1
ATOM 1524 O O . ALA A 1 190 ? 0.727 -11.864 -15.585 1.00 91.00 190 ALA A O 1
ATOM 1525 N N . GLN A 1 191 ? -0.420 -10.907 -13.910 1.00 94.56 191 GLN A N 1
ATOM 1526 C CA . GLN A 1 191 ? 0.136 -11.680 -12.802 1.00 94.56 191 GLN A CA 1
ATOM 1527 C C . GLN A 1 191 ? -0.819 -12.783 -12.323 1.00 94.56 191 GLN A C 1
ATOM 1529 O O . GLN A 1 191 ? -0.541 -13.431 -11.322 1.00 94.56 191 GLN A O 1
ATOM 1534 N N . ALA A 1 192 ? -1.940 -13.006 -13.014 1.00 91.25 192 ALA A N 1
ATOM 1535 C CA . ALA A 1 192 ? -2.995 -13.914 -12.570 1.00 91.25 192 ALA A CA 1
ATOM 1536 C C . ALA A 1 192 ? -2.488 -15.346 -12.285 1.00 91.25 192 ALA A C 1
ATOM 1538 O O . ALA A 1 192 ? -2.810 -15.922 -11.250 1.00 91.25 192 ALA A O 1
ATOM 1539 N N . GLU A 1 193 ? -1.631 -15.870 -13.163 1.00 92.94 193 GLU A N 1
ATOM 1540 C CA . GLU A 1 193 ? -0.994 -17.195 -13.044 1.00 92.94 193 GLU A CA 1
ATOM 1541 C C . GLU A 1 193 ? 0.386 -17.130 -12.348 1.00 92.94 193 GLU A C 1
ATOM 1543 O O . GLU A 1 193 ? 1.087 -18.131 -12.213 1.00 92.94 193 GLU A O 1
ATOM 1548 N N . GLN A 1 194 ? 0.830 -15.941 -11.926 1.00 94.25 194 GLN A N 1
ATOM 1549 C CA . GLN A 1 194 ? 2.108 -15.768 -11.243 1.00 94.25 194 GLN A CA 1
ATOM 1550 C C . GLN A 1 194 ? 1.962 -16.106 -9.758 1.00 94.25 194 GLN A C 1
ATOM 1552 O O . GLN A 1 194 ? 0.972 -15.754 -9.116 1.00 94.25 194 GLN A O 1
ATOM 1557 N N . ARG A 1 195 ? 2.985 -16.757 -9.197 1.00 94.75 195 ARG A N 1
ATOM 1558 C CA . ARG A 1 195 ? 3.058 -17.023 -7.757 1.00 94.75 195 ARG A CA 1
ATOM 1559 C C . ARG A 1 195 ? 3.200 -15.736 -6.950 1.00 94.75 195 ARG A C 1
ATOM 1561 O O . ARG A 1 195 ? 3.981 -14.861 -7.337 1.00 94.75 195 ARG A O 1
ATOM 1568 N N . PHE A 1 196 ? 2.531 -15.669 -5.802 1.00 92.19 196 PHE A N 1
ATOM 1569 C CA . PHE A 1 196 ? 2.580 -14.515 -4.900 1.00 92.19 196 PHE A CA 1
ATOM 1570 C C . PHE A 1 196 ? 4.014 -14.134 -4.480 1.00 92.19 196 PHE A C 1
ATOM 1572 O O . PHE A 1 196 ? 4.372 -12.955 -4.485 1.00 92.19 196 PHE A O 1
ATOM 1579 N N . ASP A 1 197 ? 4.874 -15.124 -4.214 1.00 90.69 197 ASP A N 1
ATOM 1580 C CA . ASP A 1 197 ? 6.276 -14.919 -3.814 1.00 90.69 197 ASP A CA 1
ATOM 1581 C C . ASP A 1 197 ? 7.154 -14.280 -4.906 1.00 90.69 197 ASP A C 1
ATOM 1583 O O . ASP A 1 197 ? 8.205 -13.717 -4.610 1.00 90.69 197 ASP A O 1
ATOM 1587 N N . ARG A 1 198 ? 6.720 -14.315 -6.172 1.00 91.88 198 ARG A N 1
ATOM 1588 C CA . ARG A 1 198 ? 7.460 -13.719 -7.297 1.00 91.88 198 ARG A CA 1
ATOM 1589 C C . ARG A 1 198 ? 7.013 -12.310 -7.657 1.00 91.88 198 ARG A C 1
ATOM 1591 O O . ARG A 1 198 ? 7.564 -11.721 -8.587 1.00 91.88 198 ARG A O 1
ATOM 1598 N N . LEU A 1 199 ? 5.984 -11.795 -7.000 1.00 89.88 199 LEU A N 1
ATOM 1599 C CA . LEU A 1 199 ? 5.483 -10.452 -7.243 1.00 89.88 199 LEU A CA 1
ATOM 1600 C C . LEU A 1 199 ? 6.442 -9.404 -6.675 1.00 89.88 199 LEU A C 1
ATOM 1602 O O . LEU A 1 199 ? 7.083 -9.608 -5.648 1.00 89.88 199 LEU A O 1
ATOM 1606 N N . SER A 1 200 ? 6.502 -8.237 -7.315 1.00 89.31 200 SER A N 1
ATOM 1607 C CA . SER A 1 200 ? 7.122 -7.064 -6.687 1.00 89.31 200 SER A CA 1
ATOM 1608 C C . SER A 1 200 ? 6.367 -6.673 -5.411 1.00 89.31 200 SER A C 1
ATOM 1610 O O . SER A 1 200 ? 5.157 -6.877 -5.323 1.00 89.31 200 SER A O 1
ATOM 1612 N N . GLY A 1 201 ? 7.033 -6.020 -4.453 1.00 84.88 201 GLY A N 1
ATOM 1613 C CA . GLY A 1 201 ? 6.383 -5.585 -3.206 1.00 84.88 201 GLY A CA 1
ATOM 1614 C C . GLY A 1 201 ? 5.148 -4.698 -3.431 1.00 84.88 201 GLY A C 1
ATOM 1615 O O . GLY A 1 201 ? 4.166 -4.800 -2.703 1.00 84.88 201 GLY A O 1
ATOM 1616 N N . GLY A 1 202 ? 5.139 -3.883 -4.494 1.00 85.88 202 GLY A N 1
ATOM 1617 C CA . GLY A 1 202 ? 3.955 -3.109 -4.884 1.00 85.88 202 GLY A CA 1
ATOM 1618 C C . GLY A 1 202 ? 2.809 -3.984 -5.402 1.00 85.88 202 GLY A C 1
ATOM 1619 O O . GLY A 1 202 ? 1.655 -3.759 -5.051 1.00 85.88 202 GLY A O 1
ATOM 1620 N N . GLN A 1 203 ? 3.106 -5.013 -6.198 1.00 90.88 203 GLN A N 1
ATOM 1621 C CA . GLN A 1 203 ? 2.098 -5.980 -6.647 1.00 90.88 203 GLN A CA 1
ATOM 1622 C C . GLN A 1 203 ? 1.561 -6.821 -5.482 1.00 90.88 203 GLN A C 1
ATOM 1624 O O . GLN A 1 203 ? 0.351 -7.017 -5.407 1.00 90.88 203 GLN A O 1
ATOM 1629 N N . GLN A 1 204 ? 2.427 -7.252 -4.559 1.00 90.44 204 GLN A N 1
ATOM 1630 C CA . GLN A 1 204 ? 2.023 -7.946 -3.333 1.00 90.44 204 GLN A CA 1
ATOM 1631 C C . GLN A 1 204 ? 1.094 -7.074 -2.491 1.00 90.44 204 GLN A C 1
ATOM 1633 O O . GLN A 1 204 ? 0.029 -7.535 -2.094 1.00 90.44 204 GLN A O 1
ATOM 1638 N N . ALA A 1 205 ? 1.447 -5.799 -2.295 1.00 88.88 205 ALA A N 1
ATOM 1639 C CA . ALA A 1 205 ? 0.612 -4.852 -1.565 1.00 88.88 205 ALA A CA 1
ATOM 1640 C C . ALA A 1 205 ? -0.778 -4.709 -2.198 1.00 88.88 205 ALA A C 1
ATOM 1642 O O . ALA A 1 205 ? -1.785 -4.806 -1.506 1.00 88.88 205 ALA A O 1
ATOM 1643 N N . ARG A 1 206 ? -0.858 -4.541 -3.524 1.00 90.12 206 ARG A N 1
ATOM 1644 C CA . ARG A 1 206 ? -2.148 -4.449 -4.228 1.00 90.12 206 ARG A CA 1
ATOM 1645 C C . ARG A 1 206 ? -2.975 -5.720 -4.103 1.00 90.12 206 ARG A C 1
ATOM 1647 O O . ARG A 1 206 ? -4.185 -5.630 -3.932 1.00 90.12 206 ARG A O 1
ATOM 1654 N N . PHE A 1 207 ? -2.335 -6.883 -4.179 1.00 91.62 207 PHE A N 1
ATOM 1655 C CA . PHE A 1 207 ? -3.035 -8.150 -4.015 1.00 91.62 207 PHE A CA 1
ATOM 1656 C C . PHE A 1 207 ? -3.573 -8.317 -2.589 1.00 91.62 207 PHE A C 1
ATOM 1658 O O . PHE A 1 207 ? -4.732 -8.667 -2.427 1.00 91.62 207 PHE A O 1
ATOM 1665 N N . GLN A 1 208 ? -2.791 -7.976 -1.564 1.00 89.62 208 GLN A N 1
ATOM 1666 C CA . GLN A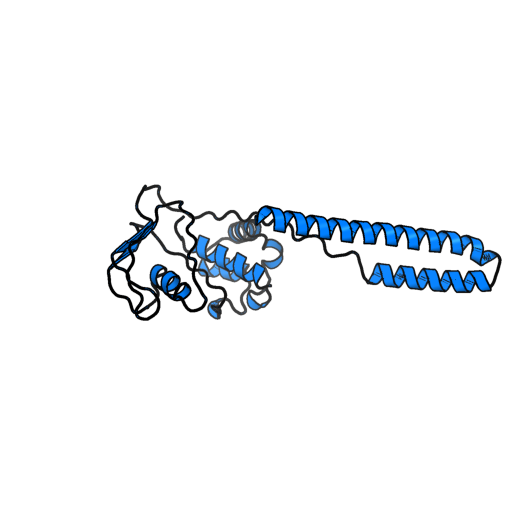 1 208 ? -3.258 -7.997 -0.173 1.00 89.62 208 GLN A CA 1
ATOM 1667 C C . GLN A 1 208 ? -4.419 -7.021 0.065 1.00 89.62 208 GLN A C 1
ATOM 1669 O O . GLN A 1 208 ? -5.382 -7.371 0.737 1.00 89.62 208 GLN A O 1
ATOM 1674 N N . ILE A 1 209 ? -4.383 -5.820 -0.527 1.00 88.94 209 ILE A N 1
ATOM 1675 C CA . ILE A 1 209 ? -5.514 -4.878 -0.458 1.00 88.94 209 ILE A CA 1
ATOM 1676 C C . ILE A 1 209 ? -6.765 -5.481 -1.116 1.00 88.94 209 ILE A C 1
ATOM 1678 O O . ILE A 1 209 ? -7.864 -5.326 -0.586 1.00 88.94 209 ILE A O 1
ATOM 1682 N N . LEU A 1 210 ? -6.608 -6.201 -2.234 1.00 90.44 210 LEU A N 1
ATOM 1683 C CA . LEU A 1 210 ? -7.707 -6.957 -2.829 1.00 90.44 210 LEU A CA 1
ATOM 1684 C C . LEU A 1 210 ? -8.240 -8.012 -1.851 1.00 90.44 210 LEU A C 1
ATOM 1686 O O . LEU A 1 210 ? -9.448 -8.056 -1.666 1.00 90.44 210 LEU A O 1
ATOM 1690 N N . LEU A 1 211 ? -7.390 -8.820 -1.212 1.00 89.00 211 LEU A N 1
ATOM 1691 C CA . LEU A 1 211 ? -7.837 -9.827 -0.236 1.00 89.00 211 LEU A CA 1
ATOM 1692 C C . LEU A 1 211 ? -8.638 -9.193 0.911 1.00 89.00 211 LEU A C 1
ATOM 1694 O O . LEU A 1 211 ? -9.738 -9.657 1.196 1.00 89.00 211 LEU A O 1
ATOM 1698 N N . LEU A 1 212 ? -8.176 -8.063 1.458 1.00 86.75 212 LEU A N 1
ATOM 1699 C CA . LEU A 1 212 ? -8.916 -7.305 2.478 1.00 86.75 212 LEU A CA 1
ATOM 1700 C C . LEU A 1 212 ? -10.305 -6.860 1.984 1.00 86.75 212 LEU A C 1
ATOM 1702 O O . LEU A 1 212 ? -11.286 -6.934 2.724 1.00 86.75 212 LEU A O 1
ATOM 1706 N N . GLU A 1 213 ? -10.429 -6.432 0.721 1.00 86.06 213 GLU A N 1
ATOM 1707 C CA . GLU A 1 213 ? -11.739 -6.144 0.114 1.00 86.06 213 GLU A CA 1
ATOM 1708 C C . GLU A 1 213 ? -12.638 -7.395 0.091 1.00 86.06 213 GLU A C 1
ATOM 1710 O O . GLU A 1 213 ? -13.851 -7.286 0.282 1.00 86.06 213 GLU A O 1
ATOM 1715 N N . LEU A 1 214 ? -12.068 -8.583 -0.136 1.00 84.81 214 LEU A N 1
ATOM 1716 C CA . LEU A 1 214 ? -12.823 -9.834 -0.272 1.00 84.81 214 LEU A CA 1
ATOM 1717 C C . LEU A 1 214 ? -13.221 -10.464 1.057 1.00 84.81 214 LEU A C 1
ATOM 1719 O O . LEU A 1 214 ? -14.254 -11.128 1.116 1.00 84.81 214 LEU A O 1
ATOM 1723 N N . GLU A 1 215 ? -12.443 -10.224 2.107 1.00 81.25 215 GLU A N 1
ATOM 1724 C CA . GLU A 1 215 ? -12.761 -10.604 3.488 1.00 81.25 215 GLU A CA 1
ATOM 1725 C C . GLU A 1 215 ? -13.970 -9.837 4.048 1.00 81.25 215 GLU A C 1
ATOM 1727 O O . GLU A 1 215 ? -14.490 -10.173 5.110 1.00 81.25 215 GLU A O 1
ATOM 1732 N N . GLY A 1 216 ? -14.469 -8.835 3.314 1.00 70.88 216 GLY A N 1
ATOM 1733 C CA . GLY A 1 216 ? -15.648 -8.068 3.701 1.00 70.88 216 GLY A CA 1
ATOM 1734 C C . GLY A 1 216 ? -15.327 -6.927 4.659 1.00 70.88 216 GLY A C 1
ATOM 1735 O O . GLY A 1 216 ? -16.203 -6.511 5.418 1.00 70.88 216 GLY A O 1
ATOM 1736 N N . CYS A 1 217 ? -14.095 -6.405 4.613 1.00 69.12 217 CYS A N 1
ATOM 1737 C CA . CYS A 1 217 ? -13.732 -5.197 5.342 1.00 69.12 217 CYS A CA 1
ATOM 1738 C C . CYS A 1 217 ? -14.698 -4.054 4.997 1.00 69.12 217 CYS A C 1
ATOM 1740 O O . CYS A 1 217 ? -15.060 -3.838 3.833 1.00 69.12 217 CYS A O 1
ATOM 1742 N N . THR A 1 218 ? -15.122 -3.319 6.022 1.00 61.53 218 THR A N 1
ATOM 1743 C CA . THR A 1 218 ? -16.077 -2.217 5.863 1.00 61.53 218 THR A CA 1
ATOM 1744 C C . THR A 1 218 ? -15.384 -0.914 5.471 1.00 61.53 218 THR A C 1
ATOM 1746 O O . THR A 1 218 ? -14.240 -0.684 5.861 1.00 61.53 218 THR A O 1
ATOM 1749 N N . ALA A 1 219 ? -16.090 -0.080 4.697 1.00 54.19 219 ALA A N 1
ATOM 1750 C CA . ALA A 1 219 ? -15.612 1.216 4.198 1.00 54.19 219 ALA A CA 1
ATOM 1751 C C . ALA A 1 219 ? -15.521 2.298 5.280 1.00 54.19 219 ALA A C 1
ATOM 1753 O O . ALA A 1 219 ? -16.307 2.218 6.252 1.00 54.19 219 ALA A O 1
#

Radius of gyration: 27.3 Å; chains: 1; bounding box: 65×41×80 Å

Sequence (219 aa):
TYHEARRERFARFEELRRRWDEKHAQLKKLVLNLRQAASISHELASRYQAAQTRLRKFEEAGPPPEPPREQDITMRLHGGRTGVRAVTCKGLELTGLMKPFDLEVFYGERVAVLGSNGSGKSHFLRLLAGGDVTHTGEWKLGARVVPGHFAQTHAHPELEGRTLLDILWSEHSQDRGAAASRLRRYELTAQAEQRFDRLSGGQQARFQILLLELEGCTA

Foldseek 3Di:
DVVVVVVVVQVVLVVQQVVLVVVLVVLVVQLVVLVVVVVPDPVSVVVNVVSVVVNVVSVVVPGDDHDPDPQDQDFDFDDDDDQWFQKWFALKFQPPQGGGDTDTHTPPDDDDDDDDPSNCPVVVLCVSQVHDGDIDGDMDGTVPAHDDDDDLPDDDPVQAPAAQQRCCCPVLVDDSVRSLVLCVSLVCNVRRRPRLVPDDSSSVSSSSSSVSSSVNHHD

Secondary structure (DSSP, 8-state):
-HHHHHHHHHHHHHHHHHHHHHHHHHHHHHHHHHHHHTTT-HHHHHHHHHHHHHHHHHHHT-SPPPPPPP--------------EEEEEEEEEETTTEEEEEEEEETT--------TTSSHHHHHHHHTT-----EEEEEEPTT-------TT---TTTTT-BHHHHHHHHH---HHHHHHHHHHTT-GGGTTSBGGGS-HHHHHHHHHHHHHHTT---